Protein AF-A0A8T4YNY0-F1 (afdb_monomer_lite)

Radius of gyration: 25.88 Å; chains: 1; bounding box: 68×39×86 Å

Sequence (302 aa):
LILIIVFGLYFGTRALLGGVEYPLLAVSSESMFPTLNIGDLIIVQKIDPAQIYADPINGDILVYKREEDLIVHRAISATYKGSGVWQITTRGDRYPTGPGETWPSTQLVGKVIARIPAIGNIPLFLHSEKNVYILFIALIIIFIILMLPFSSKSEEKLSKKEEKTTNEQKHFSKISRKLIFYIILNVILVGLIIFSLWGSLPFWQPGAGTRKPPEGRLVTVYGMFPDVDFHENFQFVGEAYLSLGFLTYQINYEVSGGIRQGLPTFSWFQFFLIILIIYNLLKLYNFLKWKEKKRSGSEVNV

pLDDT: mean 86.88, std 15.1, range [40.66, 98.56]

Structure (mmCIF, N/CA/C/O backbone):
data_AF-A0A8T4YNY0-F1
#
_entry.id   AF-A0A8T4YNY0-F1
#
loop_
_atom_site.group_PDB
_atom_site.id
_atom_site.type_symbol
_atom_site.label_atom_id
_atom_site.label_alt_id
_atom_site.label_comp_id
_atom_site.label_asym_id
_atom_site.label_entity_id
_atom_site.label_seq_id
_atom_site.pdbx_PDB_ins_code
_atom_site.Cartn_x
_atom_site.Cartn_y
_atom_site.Cartn_z
_atom_site.occupancy
_atom_site.B_iso_or_equiv
_atom_site.auth_seq_id
_atom_site.auth_comp_id
_atom_site.auth_asym_id
_atom_site.auth_atom_id
_atom_site.pdbx_PDB_model_num
ATOM 1 N N . LEU A 1 1 ? -18.071 -20.547 8.623 1.00 82.19 1 LEU A N 1
ATOM 2 C CA . LEU A 1 1 ? -18.335 -19.125 8.294 1.00 82.19 1 LEU A CA 1
ATOM 3 C C . LEU A 1 1 ? -17.054 -18.357 7.966 1.00 82.19 1 LEU A C 1
ATOM 5 O O . LEU A 1 1 ? -16.942 -17.901 6.842 1.00 82.19 1 LEU A O 1
ATOM 9 N N . ILE A 1 2 ? -16.074 -18.270 8.876 1.00 76.88 2 ILE A N 1
ATOM 10 C CA . ILE A 1 2 ? -14.813 -17.529 8.643 1.00 76.88 2 ILE A CA 1
ATOM 11 C C . ILE A 1 2 ? -14.083 -18.009 7.382 1.00 76.88 2 ILE A C 1
ATOM 13 O O . ILE A 1 2 ? -13.772 -17.193 6.528 1.00 76.88 2 ILE A O 1
ATOM 17 N N . LEU A 1 3 ? -13.895 -19.323 7.209 1.00 79.88 3 LEU A N 1
ATOM 18 C CA . LEU A 1 3 ? -13.265 -19.873 6.000 1.00 79.88 3 LEU A CA 1
ATOM 19 C C . LEU A 1 3 ? -14.017 -19.480 4.720 1.00 79.88 3 LEU A C 1
ATOM 21 O O . LEU A 1 3 ? -13.390 -19.082 3.752 1.00 79.88 3 LEU A O 1
ATOM 25 N N . ILE A 1 4 ? -15.352 -19.517 4.733 1.00 88.62 4 ILE A N 1
ATOM 26 C CA . ILE A 1 4 ? -16.178 -19.117 3.581 1.00 88.62 4 ILE A CA 1
ATOM 27 C C . ILE A 1 4 ? -15.980 -17.631 3.266 1.00 88.62 4 ILE A C 1
ATOM 29 O O . ILE A 1 4 ? -15.862 -17.273 2.102 1.00 88.62 4 ILE A O 1
ATOM 33 N N . ILE A 1 5 ? -15.899 -16.773 4.287 1.00 87.31 5 ILE A N 1
ATOM 34 C CA . ILE A 1 5 ? -15.629 -15.341 4.110 1.00 87.31 5 ILE A CA 1
ATOM 35 C C . ILE A 1 5 ? -14.222 -15.131 3.546 1.00 87.31 5 ILE A C 1
ATOM 37 O O . ILE A 1 5 ? -14.064 -14.385 2.590 1.00 87.31 5 ILE A O 1
ATOM 41 N N . VAL A 1 6 ? -13.210 -15.809 4.092 1.00 81.12 6 VAL A N 1
ATOM 42 C CA . VAL A 1 6 ? -11.816 -15.692 3.637 1.00 81.12 6 VAL A CA 1
ATOM 43 C C . VAL A 1 6 ? -11.668 -16.170 2.193 1.00 81.12 6 VAL A C 1
ATOM 45 O O . VAL A 1 6 ? -11.156 -15.430 1.358 1.00 81.12 6 VAL A O 1
ATOM 48 N N . PHE A 1 7 ? -12.164 -17.367 1.870 1.00 86.00 7 PHE A N 1
ATOM 49 C CA . PHE A 1 7 ? -12.138 -17.887 0.503 1.00 86.00 7 PHE A CA 1
ATOM 50 C C . PHE A 1 7 ? -12.990 -17.035 -0.441 1.00 86.00 7 PHE A C 1
ATOM 52 O O . PHE A 1 7 ? -12.550 -16.737 -1.546 1.00 86.00 7 PHE A O 1
ATOM 59 N N . GLY A 1 8 ? -14.169 -16.590 -0.005 1.00 89.06 8 GLY A N 1
ATOM 60 C CA . GLY A 1 8 ? -15.040 -15.708 -0.779 1.00 89.06 8 GLY A CA 1
ATOM 61 C C . GLY A 1 8 ? -14.386 -14.366 -1.093 1.00 89.06 8 GLY A C 1
ATOM 62 O O . GLY A 1 8 ? -14.430 -13.923 -2.236 1.00 89.06 8 GLY A O 1
ATOM 63 N N . LEU A 1 9 ? -13.712 -13.750 -0.119 1.00 87.75 9 LEU A N 1
ATOM 64 C CA . LEU A 1 9 ? -12.929 -12.533 -0.328 1.00 87.75 9 LEU A CA 1
ATOM 65 C C . LEU A 1 9 ? -11.758 -12.793 -1.276 1.00 87.75 9 LEU A C 1
ATOM 67 O O . LEU A 1 9 ? -11.554 -12.022 -2.208 1.00 87.75 9 LEU A O 1
ATOM 71 N N . TYR A 1 10 ? -11.017 -13.887 -1.094 1.00 84.75 10 TYR A N 1
ATOM 72 C CA . TYR A 1 10 ? -9.874 -14.220 -1.946 1.00 84.75 10 TYR A CA 1
ATOM 73 C C . TYR A 1 10 ? -10.289 -14.459 -3.407 1.00 84.75 10 TYR A C 1
ATOM 75 O O . TYR A 1 10 ? -9.791 -13.797 -4.313 1.00 84.75 10 TYR A O 1
ATOM 83 N N . PHE A 1 11 ? -11.245 -15.352 -3.661 1.00 89.25 11 PHE A N 1
ATOM 84 C CA . PHE A 1 11 ? -11.717 -15.615 -5.022 1.00 89.25 11 PHE A CA 1
ATOM 85 C C . PHE A 1 11 ? -12.490 -14.432 -5.615 1.00 89.25 11 PHE A C 1
ATOM 87 O O . PHE A 1 11 ? -12.333 -14.136 -6.799 1.00 89.25 11 PHE A O 1
ATOM 94 N N . GLY A 1 12 ? -13.268 -13.717 -4.798 1.00 91.19 12 GLY A N 1
ATOM 95 C CA . GLY A 1 12 ? -13.988 -12.513 -5.207 1.00 91.19 12 GLY A CA 1
ATOM 96 C C . GLY A 1 12 ? -13.043 -11.400 -5.657 1.00 91.19 12 GLY A C 1
ATOM 97 O O . GLY A 1 12 ? -13.209 -10.859 -6.745 1.00 91.19 12 GLY A O 1
ATOM 98 N N . THR A 1 13 ? -12.004 -11.104 -4.870 1.00 90.44 13 THR A N 1
ATOM 99 C CA . THR A 1 13 ? -10.974 -10.113 -5.235 1.00 90.44 13 THR A CA 1
ATOM 100 C C . THR A 1 13 ? -10.221 -10.510 -6.498 1.00 90.44 13 THR A C 1
ATOM 102 O O . THR A 1 13 ? -10.051 -9.670 -7.377 1.00 90.44 13 THR A O 1
ATOM 105 N N . ARG A 1 14 ? -9.846 -11.788 -6.659 1.00 91.44 14 ARG A N 1
ATOM 106 C CA . ARG A 1 14 ? -9.241 -12.275 -7.911 1.00 91.44 14 ARG A CA 1
ATOM 107 C C . ARG A 1 14 ? -10.151 -12.055 -9.112 1.00 91.44 14 ARG A C 1
ATOM 109 O O . ARG A 1 14 ? -9.685 -11.535 -10.120 1.00 91.44 14 ARG A O 1
ATOM 116 N N . ALA A 1 15 ? -11.428 -12.420 -9.011 1.00 91.44 15 ALA A N 1
ATOM 117 C CA . ALA A 1 15 ? -12.389 -12.239 -10.096 1.00 91.44 15 ALA A CA 1
ATOM 118 C C . ALA A 1 15 ? -12.563 -10.754 -10.462 1.00 91.44 15 ALA A C 1
ATOM 120 O O . ALA A 1 15 ? -12.492 -10.403 -11.639 1.00 91.44 15 ALA A O 1
ATOM 121 N N . LEU A 1 16 ? -12.706 -9.879 -9.461 1.00 93.94 16 LEU A N 1
ATOM 122 C CA . LEU A 1 16 ? -12.837 -8.430 -9.654 1.00 93.94 16 LEU A CA 1
ATOM 123 C C . LEU A 1 16 ? -11.593 -7.798 -10.299 1.00 93.94 16 LEU A C 1
ATOM 125 O O . LEU A 1 16 ? -11.711 -6.840 -11.056 1.00 93.94 16 LEU A O 1
ATOM 129 N N . LEU A 1 17 ? -10.406 -8.345 -10.033 1.00 95.50 17 LEU A N 1
ATOM 130 C CA . LEU A 1 17 ? -9.121 -7.828 -10.516 1.00 95.50 17 LEU A CA 1
ATOM 131 C C . LEU A 1 17 ? -8.625 -8.546 -11.786 1.00 95.50 17 LEU A C 1
ATOM 133 O O . LEU A 1 17 ? -7.423 -8.602 -12.060 1.00 95.50 17 LEU A O 1
ATOM 137 N N . GLY A 1 18 ? -9.553 -9.095 -12.576 1.00 92.81 18 GLY A N 1
ATOM 138 C CA . GLY A 1 18 ? -9.274 -9.681 -13.890 1.00 92.81 18 GLY A CA 1
ATOM 139 C C . GLY A 1 18 ? -8.672 -11.089 -13.850 1.00 92.81 18 GLY A C 1
ATOM 140 O O . GLY A 1 18 ? -8.075 -11.536 -14.826 1.00 92.81 18 GLY A O 1
ATOM 141 N N . GLY A 1 19 ? -8.795 -11.799 -12.729 1.00 92.25 19 GLY A N 1
ATOM 142 C CA . GLY A 1 19 ? -8.275 -13.157 -12.558 1.00 92.25 19 GLY A CA 1
ATOM 143 C C . GLY A 1 19 ? -6.772 -13.226 -12.281 1.00 92.25 19 GLY A C 1
ATOM 144 O O . GLY A 1 19 ? -6.175 -14.288 -12.460 1.00 92.25 19 GLY A O 1
ATOM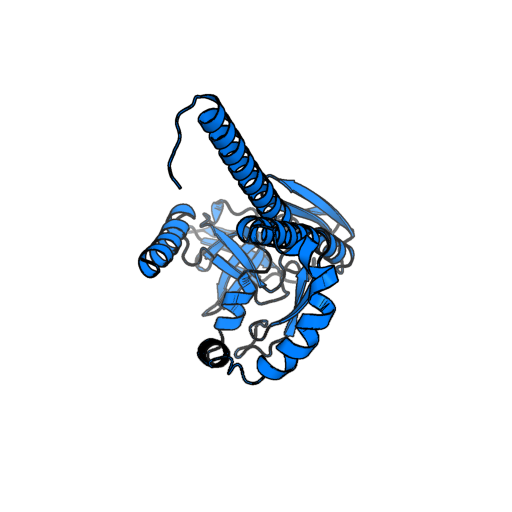 145 N N . VAL A 1 20 ? -6.157 -12.117 -11.856 1.00 94.50 20 VAL A N 1
ATOM 146 C CA . VAL A 1 20 ? -4.744 -12.063 -11.447 1.00 94.50 20 VAL A CA 1
ATOM 147 C C . VAL A 1 20 ? -4.425 -13.134 -10.396 1.00 94.50 20 VAL A C 1
ATOM 149 O O . VAL A 1 20 ? -5.266 -13.485 -9.564 1.00 94.50 20 VAL A O 1
ATOM 152 N N . GLU A 1 21 ? -3.218 -13.694 -10.449 1.00 90.81 21 GLU A N 1
ATOM 153 C CA . GLU A 1 21 ? -2.789 -14.765 -9.542 1.00 90.81 21 GLU A CA 1
ATOM 154 C C . GLU A 1 21 ? -2.621 -14.267 -8.101 1.00 90.81 21 GLU A C 1
ATOM 156 O O . GLU A 1 21 ? -3.150 -14.871 -7.164 1.00 90.81 21 GLU A O 1
ATOM 161 N N . TYR A 1 22 ? -1.969 -13.114 -7.950 1.00 92.12 22 TYR A N 1
ATOM 162 C CA . TYR A 1 22 ? -1.641 -12.505 -6.666 1.00 92.12 22 TYR A CA 1
ATOM 163 C C . TYR A 1 22 ? -2.278 -11.107 -6.551 1.00 92.12 22 TYR A C 1
ATOM 165 O O . TYR A 1 22 ? -1.608 -10.111 -6.809 1.00 92.12 22 TYR A O 1
ATOM 173 N N . PRO A 1 23 ? -3.574 -11.002 -6.196 1.00 94.62 23 PRO A N 1
ATOM 174 C CA . PRO A 1 23 ? -4.290 -9.720 -6.152 1.00 94.62 23 PRO A CA 1
ATOM 175 C C . PRO A 1 23 ? -3.840 -8.803 -5.011 1.00 94.62 23 PRO A C 1
ATOM 177 O O . PRO A 1 23 ? -4.049 -7.595 -5.078 1.00 94.62 23 PRO A O 1
ATOM 180 N N . LEU A 1 24 ? -3.264 -9.378 -3.952 1.00 94.88 24 LEU A N 1
ATOM 181 C CA . LEU A 1 24 ? -2.814 -8.684 -2.751 1.00 94.88 24 LEU A CA 1
ATOM 182 C C . LEU A 1 24 ? -1.399 -9.159 -2.424 1.00 94.88 24 LEU A C 1
ATOM 184 O O . LEU A 1 24 ? -1.188 -10.355 -2.218 1.00 94.88 24 LEU A O 1
ATOM 188 N N . LEU A 1 25 ? -0.443 -8.234 -2.373 1.00 95.06 25 LEU A N 1
ATOM 189 C CA . LEU A 1 25 ? 0.959 -8.529 -2.070 1.00 95.06 25 LEU A CA 1
ATOM 190 C C . LEU A 1 25 ? 1.493 -7.572 -1.012 1.00 95.06 25 LEU A C 1
ATOM 192 O O . LEU A 1 25 ? 1.086 -6.416 -0.946 1.00 95.06 25 LEU A O 1
ATOM 196 N N . ALA A 1 26 ? 2.410 -8.056 -0.180 1.00 95.31 26 ALA A N 1
ATOM 197 C CA . ALA A 1 26 ? 3.069 -7.244 0.831 1.00 95.31 26 ALA A CA 1
ATOM 198 C C . ALA A 1 26 ? 4.441 -6.788 0.329 1.00 95.31 26 ALA A C 1
ATOM 200 O O . ALA A 1 26 ? 5.240 -7.606 -0.125 1.00 95.31 26 ALA A O 1
ATOM 201 N N . VAL A 1 27 ? 4.727 -5.492 0.426 1.00 95.69 27 VAL A N 1
ATOM 202 C CA . VAL A 1 27 ? 6.012 -4.931 -0.001 1.00 95.69 27 VAL A CA 1
ATOM 203 C C . VAL A 1 27 ? 7.085 -5.265 1.033 1.00 95.69 27 VAL A C 1
ATOM 205 O O . VAL A 1 27 ? 7.015 -4.815 2.173 1.00 95.69 27 VAL A O 1
ATOM 208 N N . SER A 1 28 ? 8.092 -6.048 0.645 1.00 92.81 28 SER A N 1
ATOM 209 C CA . SER A 1 28 ? 9.138 -6.554 1.550 1.00 92.81 28 SER A CA 1
ATOM 210 C C . SER A 1 28 ? 10.478 -5.810 1.467 1.00 92.81 28 SER A C 1
ATOM 212 O O . SER A 1 28 ? 11.360 -6.057 2.292 1.00 92.81 28 SER A O 1
ATOM 214 N N . SER A 1 29 ? 10.658 -4.914 0.487 1.00 92.75 29 SER A N 1
ATOM 215 C CA . SER A 1 29 ? 11.939 -4.251 0.194 1.00 92.75 29 SER A CA 1
ATOM 216 C C . SER A 1 29 ? 11.801 -2.747 -0.051 1.00 92.75 29 SER A C 1
ATOM 218 O O . SER A 1 29 ? 10.711 -2.249 -0.309 1.00 92.75 29 SER A O 1
ATOM 220 N N . GLU A 1 30 ? 12.928 -2.033 -0.009 1.00 93.44 30 GLU A N 1
ATOM 221 C CA . GLU A 1 30 ? 13.007 -0.575 -0.207 1.00 93.44 30 GLU A CA 1
ATOM 222 C C . GLU A 1 30 ? 13.242 -0.163 -1.668 1.00 93.44 30 GLU A C 1
ATOM 224 O O . GLU A 1 30 ? 13.511 1.002 -1.945 1.00 93.44 30 GLU A O 1
ATOM 229 N N . SER A 1 31 ? 13.229 -1.108 -2.613 1.00 94.56 31 SER A N 1
ATOM 230 C CA . SER A 1 31 ? 13.523 -0.834 -4.033 1.00 94.56 31 SER A CA 1
ATOM 231 C C . SER A 1 31 ? 12.591 0.216 -4.641 1.00 94.56 31 SER A C 1
ATOM 233 O O . SER A 1 31 ? 12.985 0.930 -5.558 1.00 94.56 31 SER A O 1
ATOM 235 N N . MET A 1 32 ? 11.383 0.336 -4.093 1.00 96.69 32 MET A N 1
ATOM 236 C CA . MET A 1 32 ? 10.339 1.255 -4.533 1.00 96.69 32 MET A CA 1
ATOM 237 C C . MET A 1 32 ? 10.180 2.488 -3.634 1.00 96.69 32 MET A C 1
ATOM 239 O O . MET A 1 32 ? 9.197 3.210 -3.783 1.00 96.69 32 MET A O 1
ATOM 243 N N . PHE A 1 33 ? 11.118 2.755 -2.718 1.00 96.44 33 PHE A N 1
ATOM 244 C CA . PHE A 1 33 ? 11.096 4.004 -1.947 1.00 96.44 33 PHE A CA 1
ATOM 245 C C . PHE A 1 33 ? 11.235 5.216 -2.887 1.00 96.44 33 PHE A C 1
ATOM 247 O O . PHE A 1 33 ? 11.968 5.119 -3.865 1.00 96.44 33 PHE A O 1
ATOM 254 N N . PRO A 1 34 ? 10.568 6.350 -2.620 1.00 96.88 34 PRO A N 1
ATOM 255 C CA . PRO A 1 34 ? 9.591 6.567 -1.554 1.00 96.88 34 PRO A CA 1
ATOM 256 C C . PRO A 1 34 ? 8.155 6.137 -1.930 1.00 96.88 34 PRO A C 1
ATOM 258 O O . PRO A 1 34 ? 7.297 6.082 -1.060 1.00 96.88 34 PRO A O 1
ATOM 261 N N . THR A 1 35 ? 7.888 5.771 -3.193 1.00 97.31 35 THR A N 1
ATOM 262 C CA . THR A 1 35 ? 6.529 5.466 -3.695 1.00 97.31 35 THR A CA 1
ATOM 263 C C . THR A 1 35 ? 5.815 4.328 -2.946 1.00 97.31 35 THR A C 1
ATOM 265 O O . THR A 1 35 ? 4.600 4.387 -2.748 1.00 97.31 35 THR A O 1
ATOM 268 N N . LEU A 1 36 ? 6.535 3.273 -2.555 1.00 97.75 36 LEU A N 1
ATOM 269 C CA . LEU A 1 36 ? 6.009 2.161 -1.755 1.00 97.75 36 LEU A CA 1
ATOM 270 C C . LEU A 1 36 ? 6.890 1.925 -0.537 1.00 97.75 36 LEU A C 1
ATOM 272 O O . LEU A 1 36 ? 8.090 1.713 -0.684 1.00 97.75 36 LEU A O 1
ATOM 276 N N . ASN A 1 37 ? 6.280 1.854 0.641 1.00 96.50 37 ASN A N 1
ATOM 277 C CA . ASN A 1 37 ? 6.965 1.567 1.891 1.00 96.50 37 ASN A CA 1
ATOM 278 C C . ASN A 1 37 ? 6.953 0.064 2.199 1.00 96.50 37 ASN A C 1
ATOM 280 O O . ASN A 1 37 ? 6.050 -0.677 1.800 1.00 96.50 37 ASN A O 1
ATOM 284 N N . ILE A 1 38 ? 7.947 -0.401 2.961 1.00 95.56 38 ILE A N 1
ATOM 285 C CA . ILE A 1 38 ? 7.930 -1.774 3.475 1.00 95.56 38 ILE A CA 1
ATOM 286 C C . ILE A 1 38 ? 6.702 -1.944 4.370 1.00 95.56 38 ILE A C 1
ATOM 288 O O . ILE A 1 38 ? 6.447 -1.136 5.262 1.00 95.56 38 ILE A O 1
ATOM 292 N N . GLY A 1 39 ? 5.964 -3.029 4.149 1.00 95.31 39 GLY A N 1
ATOM 293 C CA . GLY A 1 39 ? 4.744 -3.321 4.888 1.00 95.31 39 GLY A CA 1
ATOM 294 C C . GLY A 1 39 ? 3.487 -2.666 4.322 1.00 95.31 39 GLY A C 1
ATOM 295 O O . GLY A 1 39 ? 2.415 -2.831 4.909 1.00 95.31 39 GLY A O 1
ATOM 296 N N . ASP A 1 40 ? 3.576 -1.997 3.173 1.00 97.81 40 ASP A N 1
ATOM 297 C CA . ASP A 1 40 ? 2.399 -1.672 2.375 1.00 97.81 40 ASP A CA 1
ATOM 298 C C . ASP A 1 40 ? 1.784 -2.951 1.798 1.00 97.81 40 ASP A C 1
ATOM 300 O O . ASP A 1 40 ? 2.488 -3.861 1.346 1.00 97.81 40 ASP A O 1
ATOM 304 N N . LEU A 1 41 ? 0.453 -3.022 1.809 1.00 97.81 41 LEU A N 1
ATOM 305 C CA . LEU A 1 41 ? -0.292 -4.016 1.047 1.00 97.81 41 LEU A CA 1
ATOM 306 C C . LEU A 1 41 ? -0.671 -3.403 -0.302 1.00 97.81 41 LEU A C 1
ATOM 308 O O . LEU A 1 41 ? -1.470 -2.470 -0.350 1.00 97.81 41 LEU A O 1
ATOM 312 N N . ILE A 1 42 ? -0.120 -3.916 -1.394 1.00 98.38 42 ILE A N 1
ATOM 313 C CA . ILE A 1 42 ? -0.427 -3.455 -2.749 1.00 98.38 42 ILE A CA 1
ATOM 314 C C . ILE A 1 42 ? -1.564 -4.270 -3.367 1.00 98.38 42 ILE A C 1
ATOM 316 O O . ILE A 1 42 ? -1.644 -5.487 -3.188 1.00 98.38 42 ILE A O 1
ATOM 320 N N . ILE A 1 43 ? -2.435 -3.582 -4.105 1.00 98.00 43 ILE A N 1
ATOM 321 C CA . ILE A 1 43 ? -3.523 -4.176 -4.882 1.00 98.00 43 ILE A CA 1
ATOM 322 C C . ILE A 1 43 ? -3.055 -4.292 -6.327 1.00 98.00 43 ILE A C 1
ATOM 324 O O . ILE A 1 43 ? -2.703 -3.290 -6.955 1.00 98.00 43 ILE A O 1
ATOM 328 N N . VAL A 1 44 ? -3.060 -5.516 -6.844 1.00 98.25 44 VAL A N 1
ATOM 329 C CA . VAL A 1 44 ? -2.574 -5.847 -8.183 1.00 98.25 44 VAL A CA 1
ATOM 330 C C . VAL A 1 44 ? -3.750 -6.242 -9.060 1.00 98.25 44 VAL A C 1
ATOM 332 O O . VAL A 1 44 ? -4.596 -7.032 -8.653 1.00 98.25 44 VAL A O 1
ATOM 335 N N . GLN A 1 45 ? -3.792 -5.716 -10.276 1.00 97.75 45 GLN A N 1
ATOM 336 C CA . GLN A 1 45 ? -4.787 -6.038 -11.285 1.00 97.75 45 GLN A CA 1
ATOM 337 C C . GLN A 1 45 ? -4.120 -6.674 -12.502 1.00 97.75 45 GLN A C 1
ATOM 339 O O . GLN A 1 45 ? -2.998 -6.320 -12.869 1.00 97.75 45 GLN A O 1
ATOM 344 N N . LYS A 1 46 ? -4.814 -7.609 -13.155 1.00 97.31 46 LYS A N 1
ATOM 345 C CA . LYS A 1 46 ? -4.362 -8.136 -14.443 1.00 97.31 46 LYS A CA 1
ATOM 346 C C . LYS A 1 46 ? -4.370 -7.021 -15.493 1.00 97.31 46 LYS A C 1
ATOM 348 O O . LYS A 1 46 ? -5.329 -6.260 -15.575 1.00 97.31 46 LYS A O 1
ATOM 353 N N . ILE A 1 47 ? -3.323 -6.958 -16.307 1.00 96.31 47 ILE A N 1
ATOM 354 C CA . ILE A 1 47 ? -3.189 -6.001 -17.407 1.00 96.31 47 ILE A CA 1
ATOM 355 C C . ILE A 1 47 ? -2.698 -6.726 -18.661 1.00 96.31 47 ILE A C 1
ATOM 357 O O . ILE A 1 47 ? -1.906 -7.666 -18.564 1.00 96.31 47 ILE A O 1
ATOM 361 N N . ASP A 1 48 ? -3.184 -6.309 -19.829 1.00 95.19 48 ASP A N 1
ATOM 362 C CA . ASP A 1 48 ? -2.621 -6.737 -21.109 1.00 95.19 48 ASP A CA 1
ATOM 363 C C . ASP A 1 48 ? -1.260 -6.044 -21.315 1.00 95.19 48 ASP A C 1
ATOM 365 O O . ASP A 1 48 ? -1.197 -4.817 -21.201 1.00 95.19 48 ASP A O 1
ATOM 369 N N . PRO A 1 49 ? -0.176 -6.773 -21.638 1.00 94.25 49 PRO A N 1
ATOM 370 C CA . PRO A 1 49 ? 1.119 -6.174 -21.949 1.00 94.25 49 PRO A CA 1
ATOM 371 C C . PRO A 1 49 ? 1.077 -5.017 -22.959 1.00 94.25 49 PRO A C 1
ATOM 373 O O . PRO A 1 49 ? 1.869 -4.087 -22.841 1.00 94.25 49 PRO A O 1
ATOM 376 N N . ALA A 1 50 ? 0.146 -5.038 -23.917 1.00 93.50 50 ALA A N 1
ATOM 377 C CA . ALA A 1 50 ? -0.024 -3.971 -24.903 1.00 93.50 50 ALA A CA 1
ATOM 378 C C . ALA A 1 50 ? -0.614 -2.667 -24.326 1.00 93.50 50 ALA A C 1
ATOM 380 O O . ALA A 1 50 ? -0.531 -1.624 -24.970 1.00 93.50 50 ALA A O 1
ATOM 381 N N . GLN A 1 51 ? -1.217 -2.712 -23.135 1.00 95.81 51 GLN A N 1
ATOM 382 C CA . GLN A 1 51 ? -1.810 -1.558 -22.446 1.00 95.81 51 GLN A CA 1
ATOM 383 C C . GLN A 1 51 ? -0.883 -0.943 -21.392 1.00 95.81 51 GLN A C 1
ATOM 385 O O . GLN A 1 51 ? -1.269 0.011 -20.717 1.00 95.81 51 GLN A O 1
ATOM 390 N N . ILE A 1 52 ? 0.320 -1.493 -21.220 1.00 96.94 52 ILE A N 1
ATOM 391 C CA . ILE A 1 52 ? 1.280 -0.998 -20.238 1.00 96.94 52 ILE A CA 1
ATOM 392 C C . ILE A 1 52 ? 1.777 0.372 -20.667 1.00 96.94 52 ILE A C 1
ATOM 394 O O . ILE A 1 52 ? 2.350 0.537 -21.745 1.00 96.94 52 ILE A O 1
ATOM 398 N N . TYR A 1 53 ? 1.617 1.342 -19.775 1.00 97.50 53 TYR A N 1
ATOM 399 C CA . TYR A 1 53 ? 2.257 2.632 -19.940 1.00 97.50 53 TYR A CA 1
ATOM 400 C C . TYR A 1 53 ? 3.695 2.546 -19.423 1.00 97.50 53 TYR A C 1
ATOM 402 O O . TYR A 1 53 ? 3.924 2.326 -18.235 1.00 97.50 53 TYR A O 1
ATOM 410 N N . ALA A 1 54 ? 4.673 2.673 -20.320 1.00 97.00 54 ALA A N 1
ATOM 411 C CA . ALA A 1 54 ? 6.089 2.649 -19.974 1.00 97.00 54 ALA A CA 1
ATOM 412 C C . ALA A 1 54 ? 6.692 4.043 -20.164 1.00 97.00 54 ALA A C 1
ATOM 414 O O . ALA A 1 54 ? 6.726 4.559 -21.280 1.00 97.00 54 ALA A O 1
ATOM 415 N N . ASP A 1 55 ? 7.165 4.629 -19.068 1.00 95.81 55 ASP A N 1
ATOM 416 C CA . ASP A 1 55 ? 7.776 5.954 -19.035 1.00 95.81 55 ASP A CA 1
ATOM 417 C C . ASP A 1 55 ? 8.761 6.035 -17.849 1.00 95.81 55 ASP A C 1
ATOM 419 O O . ASP A 1 55 ? 8.428 5.584 -16.747 1.00 95.81 55 ASP A O 1
ATOM 423 N N . PRO A 1 56 ? 9.973 6.600 -18.019 1.00 92.62 56 PRO A N 1
ATOM 424 C CA . PRO A 1 56 ? 10.974 6.668 -16.951 1.00 92.62 56 PRO A CA 1
ATOM 425 C C . PRO A 1 56 ? 10.521 7.384 -15.668 1.00 92.62 56 PRO A C 1
ATOM 427 O O . PRO A 1 56 ? 11.083 7.123 -14.594 1.00 92.62 56 PRO A O 1
ATOM 430 N N . ILE A 1 57 ? 9.540 8.286 -15.769 1.00 94.19 57 ILE A N 1
ATOM 431 C CA . ILE A 1 57 ? 8.999 9.065 -14.654 1.00 94.19 57 ILE A CA 1
ATOM 432 C C . ILE A 1 57 ? 7.663 8.476 -14.198 1.00 94.19 57 ILE A C 1
ATOM 434 O O . ILE A 1 57 ? 7.526 8.120 -13.032 1.00 94.19 57 ILE A O 1
ATOM 438 N N . ASN A 1 58 ? 6.704 8.333 -15.110 1.00 95.44 58 ASN A N 1
ATOM 439 C CA . ASN A 1 58 ? 5.296 8.059 -14.818 1.00 95.44 58 ASN A CA 1
ATOM 440 C C . ASN A 1 58 ? 4.799 6.693 -15.294 1.00 95.44 58 ASN A C 1
ATOM 442 O O . ASN A 1 58 ? 3.594 6.460 -15.321 1.00 95.44 58 ASN A O 1
ATOM 446 N N . GLY A 1 59 ? 5.702 5.782 -15.653 1.00 97.31 59 GLY A N 1
ATOM 447 C CA . GLY A 1 59 ? 5.321 4.444 -16.073 1.00 97.31 59 GLY A CA 1
ATOM 448 C C . GLY A 1 59 ? 4.553 3.669 -15.003 1.00 97.31 59 GLY A C 1
ATOM 449 O O . GLY A 1 59 ? 4.585 3.987 -13.809 1.00 97.31 59 GLY A O 1
ATOM 450 N N . ASP A 1 60 ? 3.883 2.615 -15.442 1.00 98.44 60 ASP A N 1
ATOM 451 C CA . ASP A 1 60 ? 3.117 1.727 -14.585 1.00 98.44 60 ASP A CA 1
ATOM 452 C C . ASP A 1 60 ? 4.022 0.958 -13.622 1.00 98.44 60 ASP A C 1
ATOM 454 O O . ASP A 1 60 ? 5.111 0.514 -13.982 1.00 98.44 60 ASP A O 1
ATOM 458 N N . ILE A 1 61 ? 3.553 0.746 -12.394 1.00 98.50 61 ILE A N 1
ATOM 459 C CA . ILE A 1 61 ? 4.221 -0.140 -11.438 1.00 98.50 61 ILE A CA 1
ATOM 460 C C . ILE A 1 61 ? 3.713 -1.553 -11.681 1.00 98.50 61 ILE A C 1
ATOM 462 O O . ILE A 1 61 ? 2.514 -1.821 -11.607 1.00 98.50 61 ILE A O 1
ATOM 466 N N . LEU A 1 62 ? 4.631 -2.460 -11.976 1.00 98.38 62 LEU A N 1
ATOM 467 C CA . LEU A 1 62 ? 4.332 -3.810 -12.417 1.00 98.38 62 LEU A CA 1
ATOM 468 C C . LEU A 1 62 ? 4.921 -4.830 -11.452 1.00 98.38 62 LEU A C 1
ATOM 470 O O . LEU A 1 62 ? 5.954 -4.592 -10.829 1.00 98.38 62 LEU A O 1
ATOM 474 N N . VAL A 1 63 ? 4.264 -5.981 -11.374 1.00 98.19 63 VAL A N 1
ATOM 475 C CA . VAL A 1 63 ? 4.724 -7.146 -10.624 1.00 98.19 63 VAL A CA 1
ATOM 476 C C . VAL A 1 63 ? 5.187 -8.210 -11.612 1.00 98.19 63 VAL A C 1
ATOM 478 O O . VAL A 1 63 ? 4.412 -8.628 -12.474 1.00 98.19 63 VAL A O 1
ATOM 481 N N . TYR A 1 64 ? 6.427 -8.667 -11.467 1.00 96.62 64 TYR A N 1
ATOM 482 C CA . TYR A 1 64 ? 7.027 -9.735 -12.264 1.00 96.62 64 TYR A CA 1
ATOM 483 C C . TYR A 1 64 ? 7.428 -10.917 -11.398 1.00 96.62 64 TYR A C 1
ATOM 485 O O . TYR A 1 64 ? 7.842 -10.744 -10.253 1.00 96.62 64 TYR A O 1
ATOM 493 N N . LYS A 1 65 ? 7.346 -12.120 -11.964 1.00 95.12 65 LYS A N 1
ATOM 494 C CA . LYS A 1 65 ? 7.811 -13.350 -11.324 1.00 95.12 65 LYS A CA 1
ATOM 495 C C . LYS A 1 65 ? 9.229 -13.692 -11.781 1.00 95.12 65 LYS A C 1
ATOM 497 O O . LYS A 1 65 ? 9.453 -13.972 -12.959 1.00 95.12 65 LYS A O 1
ATOM 502 N N . ARG A 1 66 ? 10.171 -13.710 -10.836 1.00 90.75 66 ARG A N 1
ATOM 503 C CA . ARG A 1 66 ? 11.541 -14.206 -11.008 1.00 90.75 66 ARG A CA 1
ATOM 504 C C . ARG A 1 66 ? 11.708 -15.454 -10.152 1.00 90.75 66 ARG A C 1
ATOM 506 O O . ARG A 1 66 ? 11.895 -15.343 -8.947 1.00 90.75 66 ARG A O 1
ATOM 513 N N . GLU A 1 67 ? 11.645 -16.625 -10.783 1.00 87.81 67 GLU A N 1
ATOM 514 C CA . GLU A 1 67 ? 11.657 -17.916 -10.079 1.00 87.81 67 GLU A CA 1
ATOM 515 C C . GLU A 1 67 ? 10.541 -17.964 -9.014 1.00 87.81 67 GLU A C 1
ATOM 517 O O . GLU A 1 67 ? 9.359 -17.915 -9.365 1.00 87.81 67 GLU A O 1
ATOM 522 N N . GLU A 1 68 ? 10.912 -18.003 -7.734 1.00 84.44 68 GLU A N 1
ATOM 523 C CA . GLU A 1 68 ? 10.004 -18.007 -6.581 1.00 84.44 68 GLU A CA 1
ATOM 524 C C . GLU A 1 68 ? 9.777 -16.612 -5.971 1.00 84.44 68 GLU A C 1
ATOM 526 O O . GLU A 1 68 ? 9.044 -16.474 -4.991 1.00 84.44 68 GLU A O 1
ATOM 531 N N . ASP A 1 69 ? 10.406 -15.571 -6.519 1.00 88.81 69 ASP A N 1
ATOM 532 C CA . ASP A 1 69 ? 10.312 -14.204 -6.018 1.00 88.81 69 ASP A CA 1
ATOM 533 C C . ASP A 1 69 ? 9.423 -13.328 -6.909 1.00 88.81 69 ASP A C 1
ATOM 535 O O . ASP A 1 69 ? 9.375 -13.461 -8.135 1.00 88.81 69 ASP A O 1
ATOM 539 N N . LEU A 1 70 ? 8.732 -12.381 -6.275 1.00 94.12 70 LEU A N 1
ATOM 540 C CA . LEU A 1 70 ? 7.935 -11.361 -6.948 1.00 94.12 70 LEU A CA 1
ATOM 541 C C . LEU A 1 70 ? 8.653 -10.015 -6.854 1.00 94.12 70 LEU A C 1
ATOM 543 O O . LEU A 1 70 ? 8.942 -9.529 -5.761 1.00 94.12 70 LEU A O 1
ATOM 547 N N . ILE A 1 71 ? 8.933 -9.416 -8.008 1.00 95.81 71 ILE A N 1
ATOM 548 C CA . ILE A 1 71 ? 9.635 -8.140 -8.139 1.00 95.81 71 ILE A CA 1
ATOM 549 C C . ILE A 1 71 ? 8.632 -7.068 -8.537 1.00 95.81 71 ILE A C 1
ATOM 551 O O . ILE A 1 71 ? 7.888 -7.239 -9.500 1.00 95.81 71 ILE A O 1
ATOM 555 N N . VAL A 1 72 ? 8.613 -5.965 -7.791 1.00 97.56 72 VAL A N 1
ATOM 556 C CA . VAL A 1 72 ? 7.704 -4.838 -8.021 1.00 97.56 72 VAL A CA 1
ATOM 557 C C . VAL A 1 72 ? 8.531 -3.638 -8.441 1.00 97.56 72 VAL A C 1
ATOM 559 O O . VAL A 1 72 ? 9.243 -3.100 -7.605 1.00 97.56 72 VAL A O 1
ATOM 562 N N . HIS A 1 73 ? 8.444 -3.227 -9.704 1.00 97.75 73 HIS A N 1
ATOM 563 C CA . HIS A 1 73 ? 9.218 -2.113 -10.260 1.00 97.75 73 HIS A CA 1
ATOM 564 C C . HIS A 1 73 ? 8.388 -1.301 -11.260 1.00 97.75 73 HIS A C 1
ATOM 566 O O . HIS A 1 73 ? 7.406 -1.791 -11.822 1.00 97.75 73 HIS A O 1
ATOM 572 N N . ARG A 1 74 ? 8.802 -0.059 -11.519 1.00 97.81 74 ARG A N 1
ATOM 573 C CA . ARG A 1 74 ? 8.166 0.817 -12.503 1.00 97.81 74 ARG A CA 1
ATOM 574 C C . ARG A 1 74 ? 8.649 0.526 -13.919 1.00 97.81 74 ARG A C 1
ATOM 576 O O . ARG A 1 74 ? 9.851 0.404 -14.136 1.00 97.81 74 ARG A O 1
ATOM 583 N N . ALA A 1 75 ? 7.738 0.443 -14.882 1.00 97.81 75 ALA A N 1
ATOM 584 C CA . ALA A 1 75 ? 8.035 0.268 -16.299 1.00 97.81 75 ALA A CA 1
ATOM 585 C C . ALA A 1 75 ? 8.651 1.539 -16.894 1.00 97.81 75 ALA A C 1
ATOM 587 O O . ALA A 1 75 ? 7.990 2.566 -16.981 1.00 97.81 75 ALA A O 1
ATOM 588 N N . ILE A 1 76 ? 9.903 1.464 -17.339 1.00 97.06 76 ILE A N 1
ATOM 589 C CA . ILE A 1 76 ? 10.624 2.606 -17.921 1.00 97.06 76 ILE A CA 1
ATOM 590 C C . ILE A 1 76 ? 10.684 2.556 -19.450 1.00 97.06 76 ILE A C 1
ATOM 592 O O . ILE A 1 76 ? 10.837 3.592 -20.089 1.00 97.06 76 ILE A O 1
ATOM 596 N N . SER A 1 77 ? 10.575 1.365 -20.045 1.00 96.69 77 SER A N 1
ATOM 597 C CA . SER A 1 77 ? 10.442 1.192 -21.492 1.00 96.69 77 SER A CA 1
ATOM 598 C C . SER A 1 77 ? 9.769 -0.138 -21.827 1.00 96.69 77 SER A C 1
ATOM 600 O O . SER A 1 77 ? 9.826 -1.097 -21.055 1.00 96.69 77 SER A O 1
ATOM 602 N N . ALA A 1 78 ? 9.126 -0.200 -22.990 1.00 95.88 78 ALA A N 1
ATOM 603 C CA . ALA A 1 78 ? 8.514 -1.412 -23.518 1.00 95.88 78 ALA A CA 1
ATOM 604 C C . ALA A 1 78 ? 8.832 -1.538 -25.011 1.00 95.88 78 ALA A C 1
ATOM 606 O O . ALA A 1 78 ? 8.761 -0.566 -25.758 1.00 95.88 78 ALA A O 1
ATOM 607 N N . THR A 1 79 ? 9.219 -2.732 -25.451 1.00 95.19 79 THR A N 1
ATOM 608 C CA . THR A 1 79 ? 9.545 -3.039 -26.848 1.00 95.19 79 THR A CA 1
ATOM 609 C C . THR A 1 79 ? 8.810 -4.297 -27.279 1.00 95.19 79 THR A C 1
ATOM 611 O O . THR A 1 79 ? 8.956 -5.354 -26.664 1.00 95.19 79 THR A O 1
ATOM 614 N N . TYR A 1 80 ? 8.051 -4.211 -28.368 1.00 93.69 80 TYR A N 1
ATOM 615 C CA . TYR A 1 80 ? 7.398 -5.375 -28.954 1.00 93.69 80 TYR A CA 1
ATOM 616 C C . TYR A 1 80 ? 8.418 -6.237 -29.713 1.00 93.69 80 TYR A C 1
ATOM 618 O O . TYR A 1 80 ? 9.138 -5.736 -30.576 1.00 93.69 80 TYR A O 1
ATOM 626 N N . LYS A 1 81 ? 8.497 -7.535 -29.391 1.00 91.12 81 LYS A N 1
ATOM 627 C CA . LYS A 1 81 ? 9.437 -8.484 -30.020 1.00 91.12 81 LYS A CA 1
ATOM 628 C C . LYS A 1 81 ? 8.794 -9.393 -31.072 1.00 91.12 81 LYS A C 1
ATOM 630 O O . LYS A 1 81 ? 9.500 -10.198 -31.672 1.00 91.12 81 LYS A O 1
ATOM 635 N N . GLY A 1 82 ? 7.494 -9.248 -31.331 1.00 85.31 82 GLY A N 1
ATOM 636 C CA . GLY A 1 82 ? 6.742 -10.148 -32.209 1.00 85.31 82 GLY A CA 1
ATOM 637 C C . GLY A 1 82 ? 6.096 -11.311 -31.450 1.00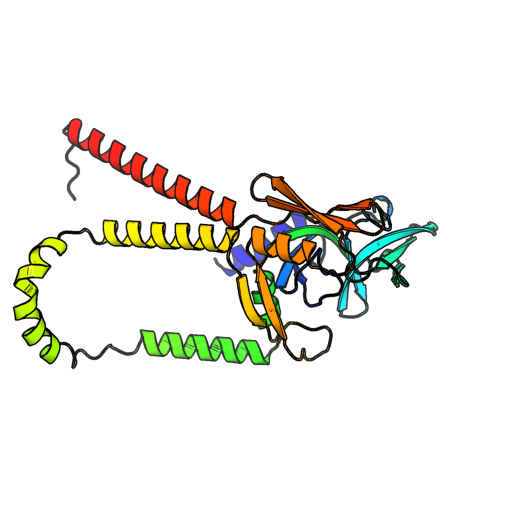 85.31 82 GLY A C 1
ATOM 638 O O . GLY A 1 82 ? 6.355 -11.524 -30.266 1.00 85.31 82 GLY A O 1
ATOM 639 N N . SER A 1 83 ? 5.212 -12.046 -32.130 1.00 83.25 83 SER A N 1
ATOM 640 C CA . SER A 1 83 ? 4.508 -13.222 -31.584 1.00 83.25 83 SER A CA 1
ATOM 641 C C . SER A 1 83 ? 3.759 -12.974 -30.263 1.00 83.25 83 SER A C 1
ATOM 643 O O . SER A 1 83 ? 3.649 -13.873 -29.434 1.00 83.25 83 SER A O 1
ATOM 645 N N . GLY A 1 84 ? 3.264 -11.750 -30.039 1.00 80.88 84 GLY A N 1
ATOM 646 C CA . GLY A 1 84 ? 2.547 -11.380 -28.812 1.00 80.88 84 GLY A CA 1
ATOM 647 C C . GLY A 1 84 ? 3.436 -11.158 -27.581 1.00 80.88 84 GLY A C 1
ATOM 648 O O . GLY A 1 84 ? 2.912 -10.933 -26.492 1.00 80.88 84 GLY A O 1
ATOM 649 N N . VAL A 1 85 ? 4.765 -11.193 -27.726 1.00 89.06 85 VAL A N 1
ATOM 650 C CA . VAL A 1 85 ? 5.705 -11.019 -26.611 1.00 89.06 85 VAL A CA 1
ATOM 651 C C . VAL A 1 85 ? 6.228 -9.586 -26.567 1.00 89.06 85 VAL A C 1
ATOM 653 O O . VAL A 1 85 ? 6.774 -9.062 -27.543 1.00 89.06 85 VAL A O 1
ATOM 656 N N . TRP A 1 86 ? 6.105 -8.968 -25.396 1.00 94.94 86 TRP A N 1
ATOM 657 C CA . TRP A 1 86 ? 6.713 -7.680 -25.084 1.00 94.94 86 TRP A CA 1
ATOM 658 C C . TRP A 1 86 ? 7.939 -7.887 -24.201 1.00 94.94 86 TRP A C 1
ATOM 660 O O . TRP A 1 86 ? 7.944 -8.747 -23.322 1.00 94.94 86 TRP A O 1
ATOM 670 N N . GLN A 1 87 ? 8.981 -7.095 -24.428 1.00 96.31 87 GLN A N 1
ATOM 671 C CA . GLN A 1 87 ? 10.082 -6.925 -23.486 1.00 96.31 87 GLN A CA 1
ATOM 672 C C . GLN A 1 87 ? 9.901 -5.602 -22.767 1.00 96.31 87 GLN A C 1
ATOM 674 O O . GLN A 1 87 ? 9.831 -4.555 -23.408 1.00 96.31 87 GLN A O 1
ATOM 679 N N . ILE A 1 88 ? 9.806 -5.662 -21.447 1.00 97.31 88 ILE A N 1
ATOM 680 C CA . ILE A 1 88 ? 9.514 -4.506 -20.612 1.00 97.31 88 ILE A CA 1
ATOM 681 C C . ILE A 1 88 ? 10.684 -4.316 -19.666 1.00 97.31 88 ILE A C 1
ATOM 683 O O . ILE A 1 88 ? 11.011 -5.197 -18.870 1.00 97.31 88 ILE A O 1
ATOM 687 N N . THR A 1 89 ? 11.322 -3.159 -19.763 1.00 97.50 89 THR A N 1
ATOM 688 C CA . THR A 1 89 ? 12.382 -2.767 -18.847 1.00 97.50 89 THR A CA 1
ATOM 689 C C . THR A 1 89 ? 11.758 -2.033 -17.680 1.00 97.50 89 THR A C 1
ATOM 691 O O . THR A 1 89 ? 10.971 -1.103 -17.857 1.00 97.50 89 THR A O 1
ATOM 694 N N . THR A 1 90 ? 12.118 -2.445 -16.473 1.00 97.19 90 THR A N 1
ATOM 695 C CA . THR A 1 90 ? 11.600 -1.881 -15.231 1.00 97.19 90 THR A CA 1
ATOM 696 C C . THR A 1 90 ? 12.725 -1.442 -14.312 1.00 97.19 90 THR A C 1
ATOM 698 O O . THR A 1 90 ? 13.842 -1.949 -14.400 1.00 97.19 90 THR A O 1
ATOM 701 N N . ARG A 1 91 ? 12.440 -0.509 -13.409 1.00 96.62 91 ARG A N 1
ATOM 702 C CA . ARG A 1 91 ? 13.387 -0.055 -12.392 1.00 96.62 91 ARG A CA 1
ATOM 703 C C . ARG A 1 91 ? 12.655 0.302 -11.103 1.00 96.62 91 ARG A C 1
ATOM 705 O O . ARG A 1 91 ? 11.523 0.780 -11.146 1.00 96.62 91 ARG A O 1
ATOM 712 N N . GLY A 1 92 ? 13.300 0.053 -9.969 1.00 96.38 92 GLY A N 1
ATOM 713 C CA . GLY A 1 92 ? 12.814 0.513 -8.673 1.00 96.38 92 GLY A CA 1
ATOM 714 C C . GLY A 1 92 ? 12.870 2.037 -8.553 1.00 96.38 92 GLY A C 1
ATOM 715 O O . GLY A 1 92 ? 13.770 2.674 -9.099 1.00 96.38 92 GLY A O 1
ATOM 716 N N . ASP A 1 93 ? 11.924 2.619 -7.824 1.00 96.56 93 ASP A N 1
ATOM 717 C CA . ASP A 1 93 ? 11.838 4.072 -7.638 1.00 96.56 93 ASP A CA 1
ATOM 718 C C . ASP A 1 93 ? 12.928 4.639 -6.703 1.00 96.56 93 ASP A C 1
ATOM 720 O O . ASP A 1 93 ? 13.159 5.848 -6.720 1.00 96.56 93 ASP A O 1
ATOM 724 N N . ARG A 1 94 ? 13.658 3.782 -5.962 1.00 95.25 94 ARG A N 1
ATOM 725 C CA . ARG A 1 94 ? 14.713 4.189 -5.007 1.00 95.25 94 ARG A CA 1
ATOM 726 C C . ARG A 1 94 ? 15.806 5.038 -5.641 1.00 95.25 94 ARG A C 1
ATOM 728 O O . ARG A 1 94 ? 16.350 5.926 -4.988 1.00 95.25 94 ARG A O 1
ATOM 735 N N . TYR A 1 95 ? 16.156 4.727 -6.886 1.00 92.69 95 TYR A N 1
ATOM 736 C CA . TYR A 1 95 ? 17.158 5.462 -7.642 1.00 92.69 95 TYR A CA 1
ATOM 737 C C . TYR A 1 95 ? 16.551 5.906 -8.976 1.00 92.69 95 TYR A C 1
ATOM 739 O O . TYR A 1 95 ? 16.146 5.061 -9.781 1.00 92.69 95 TYR A O 1
ATOM 747 N N . PRO A 1 96 ? 16.499 7.219 -9.256 1.00 86.00 96 PRO A N 1
ATOM 748 C CA . PRO A 1 96 ? 15.853 7.724 -10.465 1.00 86.00 96 PRO A CA 1
ATOM 749 C C . PRO A 1 96 ? 16.671 7.482 -11.739 1.00 86.00 96 PRO A C 1
ATOM 751 O O . PRO A 1 96 ? 16.165 7.627 -12.852 1.00 86.00 96 PRO A O 1
ATOM 754 N N . THR A 1 97 ? 17.938 7.101 -11.597 1.00 86.25 97 THR A N 1
ATOM 755 C CA . THR A 1 97 ? 18.852 6.757 -12.686 1.00 86.25 97 THR A CA 1
ATOM 756 C C . THR A 1 97 ? 19.514 5.410 -12.403 1.00 86.25 97 THR A C 1
ATOM 758 O O . THR A 1 97 ? 19.438 4.879 -11.297 1.00 86.25 97 THR A O 1
ATOM 761 N N . GLY A 1 98 ? 20.142 4.827 -13.423 1.00 86.31 98 GLY A N 1
ATOM 762 C CA . GLY A 1 98 ? 20.770 3.508 -13.340 1.00 86.31 98 GLY A CA 1
ATOM 763 C C . GLY A 1 98 ? 20.095 2.465 -14.235 1.00 86.31 98 GLY A C 1
ATOM 764 O O . GLY A 1 98 ? 19.064 2.759 -14.858 1.00 86.31 98 GLY A O 1
ATOM 765 N N . PRO A 1 99 ? 20.696 1.267 -14.339 1.00 89.94 99 PRO A N 1
ATOM 766 C CA . PRO A 1 99 ? 20.207 0.219 -15.222 1.00 89.94 99 PRO A CA 1
ATOM 767 C C . PRO A 1 99 ? 18.836 -0.283 -14.761 1.00 89.94 99 PRO A C 1
ATOM 769 O O . PRO A 1 99 ? 18.579 -0.419 -13.566 1.00 89.94 99 PRO A O 1
ATOM 772 N N . GLY A 1 100 ? 17.954 -0.544 -15.723 1.00 91.94 100 GLY A N 1
ATOM 773 C CA . GLY A 1 100 ? 16.713 -1.274 -15.482 1.00 91.94 100 GLY A CA 1
ATOM 774 C C . GLY A 1 100 ? 16.883 -2.771 -15.743 1.00 91.94 100 GLY A C 1
ATOM 775 O O . GLY A 1 100 ? 17.783 -3.189 -16.472 1.00 91.94 100 GLY A O 1
ATOM 776 N N . GLU A 1 101 ? 15.988 -3.573 -15.182 1.00 95.00 101 GLU A N 1
ATOM 777 C CA . GLU A 1 101 ? 15.880 -5.010 -15.435 1.00 95.00 101 GLU A CA 1
ATOM 778 C C . GLU A 1 101 ? 14.846 -5.254 -16.540 1.00 95.00 101 GLU A C 1
ATOM 780 O O . GLU A 1 101 ? 13.738 -4.716 -16.482 1.00 95.00 101 GLU A O 1
ATOM 785 N N . THR A 1 102 ? 15.211 -6.032 -17.563 1.00 96.19 102 THR A N 1
ATOM 786 C CA . THR A 1 102 ? 14.326 -6.349 -18.697 1.00 96.19 102 THR A CA 1
ATOM 787 C C . THR A 1 102 ? 13.654 -7.693 -18.489 1.00 96.19 102 THR A C 1
ATOM 789 O O . THR A 1 102 ? 14.329 -8.700 -18.286 1.00 96.19 102 THR A O 1
ATOM 792 N N . TRP A 1 103 ? 12.332 -7.711 -18.622 1.00 94.94 103 TRP A N 1
ATOM 793 C CA . TRP A 1 103 ? 11.500 -8.887 -18.407 1.00 94.94 103 TRP A CA 1
ATOM 794 C C . TRP A 1 103 ? 10.669 -9.189 -19.656 1.00 94.94 103 TRP A C 1
ATOM 796 O O . TRP A 1 103 ? 10.129 -8.264 -20.274 1.00 94.94 103 TRP A O 1
ATOM 806 N N . PRO A 1 104 ? 10.525 -10.461 -20.057 1.00 95.69 104 PRO A N 1
ATOM 807 C CA . PRO A 1 104 ? 9.497 -10.849 -21.008 1.00 95.69 104 PRO A CA 1
ATOM 808 C C . PRO A 1 104 ? 8.106 -10.716 -20.371 1.00 95.69 104 PRO A C 1
ATOM 810 O O . PRO A 1 104 ? 7.906 -11.019 -19.195 1.00 95.69 104 PRO A O 1
ATOM 813 N N . SER A 1 105 ? 7.107 -10.347 -21.170 1.00 94.69 105 SER A N 1
ATOM 814 C CA . SER A 1 105 ? 5.712 -10.235 -20.725 1.00 94.69 105 SER A CA 1
ATOM 815 C C . SER A 1 105 ? 5.114 -11.547 -20.212 1.00 94.69 105 SER A C 1
ATOM 817 O O . SER A 1 105 ? 4.102 -11.524 -19.523 1.00 94.69 105 SER A O 1
ATOM 819 N N . THR A 1 106 ? 5.738 -12.692 -20.496 1.00 94.19 106 THR A N 1
ATOM 820 C CA . THR A 1 106 ? 5.358 -13.999 -19.938 1.00 94.19 106 THR A CA 1
ATOM 821 C C . THR A 1 106 ? 5.601 -14.110 -18.432 1.00 94.19 106 THR A C 1
ATOM 823 O O . THR A 1 106 ? 4.996 -14.960 -17.787 1.00 94.19 106 THR A O 1
ATOM 826 N N . GLN A 1 107 ? 6.464 -13.262 -17.866 1.00 95.88 107 GLN A N 1
ATOM 827 C CA . GLN A 1 107 ? 6.721 -13.181 -16.425 1.00 95.88 107 GLN A CA 1
ATOM 828 C C . GLN A 1 107 ? 5.873 -12.109 -15.728 1.00 95.88 107 GLN A C 1
ATOM 830 O O . GLN A 1 107 ? 5.977 -11.949 -14.511 1.00 95.88 107 GLN A O 1
ATOM 835 N N . LEU A 1 108 ? 5.050 -11.366 -16.474 1.00 96.81 108 LEU A N 1
ATOM 836 C CA . LEU A 1 108 ? 4.177 -10.341 -15.918 1.00 96.81 108 LEU A CA 1
ATOM 837 C C . LEU A 1 108 ? 3.046 -10.986 -15.114 1.00 96.81 108 LEU A C 1
ATOM 839 O O . LEU A 1 108 ? 2.253 -11.765 -15.639 1.00 96.81 108 LEU A O 1
ATOM 843 N N . VAL A 1 109 ? 2.933 -10.593 -13.850 1.00 97.25 109 VAL A N 1
ATOM 844 C CA . VAL A 1 109 ? 1.819 -10.970 -12.976 1.00 97.25 109 VAL A CA 1
ATOM 845 C C . VAL A 1 109 ? 0.677 -9.965 -13.112 1.00 97.25 109 VAL A C 1
ATOM 847 O O . VAL A 1 109 ? -0.478 -10.356 -13.276 1.00 97.25 109 VAL A O 1
ATOM 850 N N . GLY A 1 110 ? 0.984 -8.667 -13.054 1.00 97.75 110 GLY A N 1
ATOM 851 C CA . GLY A 1 110 ? -0.021 -7.612 -13.152 1.00 97.75 110 GLY A CA 1
ATOM 852 C C . GLY A 1 110 ? 0.516 -6.216 -12.849 1.00 97.75 110 GLY A C 1
ATOM 853 O O . GLY A 1 110 ? 1.713 -6.025 -12.641 1.00 97.75 110 GLY A O 1
ATOM 854 N N . LYS A 1 111 ? -0.394 -5.244 -12.818 1.00 98.31 111 LYS A N 1
ATOM 855 C CA . LYS A 1 111 ? -0.146 -3.832 -12.515 1.00 98.31 111 LYS A CA 1
ATOM 856 C C . LYS A 1 111 ? -0.625 -3.495 -11.111 1.00 98.31 111 LYS A C 1
ATOM 858 O O . LYS A 1 111 ? -1.726 -3.875 -10.724 1.00 98.31 111 LYS A O 1
ATOM 863 N N . VAL A 1 112 ? 0.175 -2.747 -10.366 1.00 98.56 112 VAL A N 1
ATOM 864 C CA . VAL A 1 112 ? -0.219 -2.193 -9.071 1.00 98.56 112 VAL A CA 1
ATOM 865 C C . VAL A 1 112 ? -1.117 -0.982 -9.297 1.00 98.56 112 VAL A C 1
ATOM 867 O O . VAL A 1 112 ? -0.742 -0.058 -10.015 1.00 98.56 112 VAL A O 1
ATOM 870 N N . ILE A 1 113 ? -2.301 -0.985 -8.684 1.00 98.06 113 ILE A N 1
ATOM 871 C CA . ILE A 1 113 ? -3.311 0.071 -8.872 1.00 98.06 113 ILE A CA 1
ATOM 872 C C . ILE A 1 113 ? -3.566 0.906 -7.614 1.00 98.06 113 ILE A C 1
ATOM 874 O O . ILE A 1 113 ? -4.067 2.022 -7.714 1.00 98.06 113 ILE A O 1
ATOM 878 N N . ALA A 1 114 ? -3.235 0.381 -6.435 1.00 98.12 114 ALA A N 1
ATOM 879 C CA . ALA A 1 114 ? -3.406 1.067 -5.159 1.00 98.12 114 ALA A CA 1
ATOM 880 C C . ALA A 1 114 ? -2.551 0.412 -4.067 1.00 98.12 114 ALA A C 1
ATOM 882 O O . ALA A 1 114 ? -2.105 -0.730 -4.217 1.00 98.12 114 ALA A O 1
ATOM 883 N N . ARG A 1 115 ? -2.371 1.113 -2.945 1.00 98.12 115 ARG A N 1
ATOM 884 C CA . ARG A 1 115 ? -1.723 0.579 -1.739 1.00 98.12 115 ARG A CA 1
ATOM 885 C C . ARG A 1 115 ? -2.536 0.860 -0.474 1.00 98.12 115 ARG A C 1
ATOM 887 O O . ARG A 1 115 ? -3.227 1.873 -0.373 1.00 98.12 115 ARG A O 1
ATOM 894 N N . ILE A 1 116 ? -2.423 -0.023 0.510 1.00 98.31 116 ILE A N 1
ATOM 895 C CA . ILE A 1 116 ? -2.981 0.128 1.854 1.00 98.31 116 ILE A CA 1
ATOM 896 C C . ILE A 1 116 ? -1.808 0.136 2.841 1.00 98.31 116 ILE A C 1
ATOM 898 O O . ILE A 1 116 ? -1.178 -0.912 3.033 1.00 98.31 116 ILE A O 1
ATOM 902 N N . PRO A 1 117 ? -1.510 1.284 3.473 1.00 97.12 117 PRO A N 1
ATOM 903 C CA . PRO A 1 117 ? -0.411 1.384 4.423 1.00 97.12 117 PRO A CA 1
ATOM 904 C C . PRO A 1 117 ? -0.604 0.463 5.626 1.00 97.12 117 PRO A C 1
ATOM 906 O O . PRO A 1 117 ? -1.738 0.178 6.027 1.00 97.12 117 PRO A O 1
ATOM 909 N N . ALA A 1 118 ? 0.509 0.046 6.228 1.00 94.62 118 ALA A N 1
ATOM 910 C CA . ALA A 1 118 ? 0.611 -0.765 7.447 1.00 94.62 118 ALA A CA 1
ATOM 911 C C . ALA A 1 118 ? 0.161 -2.234 7.350 1.00 94.62 118 ALA A C 1
ATOM 913 O O . ALA A 1 118 ? 0.756 -3.081 8.015 1.00 94.62 118 ALA A O 1
ATOM 914 N N . ILE A 1 119 ? -0.860 -2.567 6.557 1.00 95.62 119 ILE A N 1
ATOM 915 C CA . ILE A 1 119 ? -1.496 -3.898 6.583 1.00 95.62 119 ILE A CA 1
ATOM 916 C C . ILE A 1 119 ? -0.578 -5.015 6.083 1.00 95.62 119 ILE A C 1
ATOM 918 O O . ILE A 1 119 ? -0.636 -6.127 6.609 1.00 95.62 119 ILE A O 1
ATOM 922 N N . GLY A 1 120 ? 0.302 -4.730 5.121 1.00 94.81 120 GLY A N 1
ATOM 923 C CA . GLY A 1 120 ? 1.272 -5.693 4.594 1.00 94.81 120 GLY A CA 1
ATOM 924 C C . GLY A 1 120 ? 2.250 -6.209 5.656 1.00 94.81 120 GLY A C 1
ATOM 925 O O . GLY A 1 120 ? 2.802 -7.294 5.508 1.00 94.81 120 GLY A O 1
ATOM 926 N N . ASN A 1 121 ? 2.402 -5.515 6.786 1.00 92.56 121 ASN A N 1
ATOM 927 C CA . ASN A 1 121 ? 3.227 -5.988 7.896 1.00 92.56 121 ASN A CA 1
ATOM 928 C C . ASN A 1 121 ? 2.725 -7.281 8.546 1.00 92.56 121 ASN A C 1
ATOM 930 O O . ASN A 1 121 ? 3.536 -8.026 9.093 1.00 92.56 121 ASN A O 1
ATOM 934 N N . ILE A 1 122 ? 1.420 -7.561 8.477 1.00 90.56 122 ILE A N 1
ATOM 935 C CA . ILE A 1 122 ? 0.829 -8.787 9.024 1.00 90.56 122 ILE A CA 1
ATOM 936 C C . ILE A 1 122 ? 1.315 -10.017 8.238 1.00 90.56 122 ILE A C 1
ATOM 938 O O . ILE A 1 122 ? 1.941 -10.887 8.846 1.00 90.56 122 ILE A O 1
ATOM 942 N N . PRO A 1 123 ? 1.095 -10.121 6.908 1.00 88.44 123 PRO A N 1
ATOM 943 C CA . PRO A 1 123 ? 1.605 -11.252 6.141 1.00 88.44 123 PRO A CA 1
ATOM 944 C C . PRO A 1 123 ? 3.137 -11.313 6.124 1.00 88.44 123 PRO A C 1
ATOM 946 O O . PRO A 1 123 ? 3.669 -12.416 6.174 1.00 88.44 123 PRO A O 1
ATOM 949 N N . LEU A 1 124 ? 3.857 -10.180 6.137 1.00 88.56 124 LEU A N 1
ATOM 950 C CA . LEU A 1 124 ? 5.324 -10.198 6.267 1.00 88.56 124 LEU A CA 1
ATOM 951 C C . LEU A 1 124 ? 5.770 -10.860 7.572 1.00 88.56 124 LEU A C 1
ATOM 953 O O . LEU A 1 124 ? 6.654 -11.714 7.558 1.00 88.56 124 LEU A O 1
ATOM 957 N N . PHE A 1 125 ? 5.130 -10.516 8.691 1.00 85.81 125 PHE A N 1
ATOM 958 C CA . PHE A 1 125 ? 5.437 -11.130 9.977 1.00 85.81 125 PHE A CA 1
ATOM 959 C C . PHE A 1 125 ? 5.168 -12.641 9.946 1.00 85.81 125 PHE A C 1
ATOM 961 O O . PHE A 1 125 ? 6.000 -13.417 10.410 1.00 85.81 125 PHE A O 1
ATOM 968 N N . LEU A 1 126 ? 4.044 -13.059 9.359 1.00 83.19 126 LEU A N 1
ATOM 969 C CA . LEU A 1 126 ? 3.615 -14.461 9.294 1.00 83.19 126 LEU A CA 1
ATOM 970 C C . LEU A 1 126 ? 4.392 -15.323 8.289 1.00 83.19 126 LEU A C 1
ATOM 972 O O . LEU A 1 126 ? 4.367 -16.543 8.410 1.00 83.19 126 LEU A O 1
ATOM 976 N N . HIS A 1 127 ? 5.083 -14.725 7.315 1.00 73.75 127 HIS A N 1
ATOM 977 C CA . HIS A 1 127 ? 5.802 -15.463 6.271 1.00 73.75 127 HIS A CA 1
ATOM 978 C C . HIS A 1 127 ? 6.988 -16.288 6.816 1.00 73.75 127 HIS A C 1
ATOM 980 O O . HIS A 1 127 ? 7.454 -17.220 6.164 1.00 73.75 127 HIS A O 1
ATOM 986 N N . SER A 1 128 ? 7.501 -15.974 8.009 1.00 65.62 128 SER A N 1
ATOM 987 C CA . SER A 1 128 ? 8.541 -16.778 8.664 1.00 65.62 128 SER A CA 1
ATOM 988 C C . SER A 1 128 ? 7.910 -17.810 9.598 1.00 65.62 128 SER A C 1
ATOM 990 O O . SER A 1 128 ? 7.231 -17.439 10.557 1.00 65.62 128 SER A O 1
ATOM 992 N N . GLU A 1 129 ? 8.188 -19.100 9.381 1.00 62.75 129 GLU A N 1
ATOM 993 C CA . GLU A 1 129 ? 7.687 -20.203 10.222 1.00 62.75 129 GLU A CA 1
ATOM 994 C C . GLU A 1 129 ? 7.966 -19.965 11.715 1.00 62.75 129 GLU A C 1
ATOM 996 O O . GLU A 1 129 ? 7.103 -20.193 12.561 1.00 62.75 129 GLU A O 1
ATOM 1001 N N . LYS A 1 130 ? 9.139 -19.406 12.046 1.00 67.50 130 LYS A N 1
ATOM 1002 C CA . LYS A 1 130 ? 9.526 -19.060 13.425 1.00 67.50 130 LYS A CA 1
ATOM 1003 C C . LYS A 1 130 ? 8.573 -18.048 14.071 1.00 67.50 130 LYS A C 1
ATOM 1005 O O . LYS A 1 130 ? 8.269 -18.164 15.255 1.00 67.50 130 LYS A O 1
ATOM 1010 N N . ASN A 1 131 ? 8.076 -17.080 13.306 1.00 70.38 131 ASN A N 1
ATOM 1011 C CA . ASN A 1 131 ? 7.204 -16.022 13.819 1.00 70.38 131 ASN A CA 1
ATOM 1012 C C . ASN A 1 131 ? 5.779 -16.524 14.074 1.00 70.38 131 ASN A C 1
ATOM 1014 O O . ASN A 1 131 ? 5.111 -16.038 14.988 1.00 70.38 131 ASN A O 1
ATOM 1018 N N . VAL A 1 132 ? 5.329 -17.531 13.318 1.00 72.25 132 VAL A N 1
ATOM 1019 C CA . VAL A 1 132 ? 4.043 -18.198 13.558 1.00 72.25 132 VAL A CA 1
ATOM 1020 C C . VAL A 1 132 ? 4.045 -18.874 14.932 1.00 72.25 132 VAL A C 1
ATOM 1022 O O . VAL A 1 132 ? 3.084 -18.717 15.686 1.00 72.25 132 VAL A O 1
ATOM 1025 N N . TYR A 1 133 ? 5.142 -19.539 15.315 1.00 74.25 133 TYR A N 1
ATOM 1026 C CA . TYR A 1 133 ? 5.277 -20.117 16.659 1.00 74.25 133 TYR A CA 1
ATOM 1027 C C . TYR A 1 133 ? 5.229 -19.051 17.762 1.00 74.25 133 TYR A C 1
ATOM 1029 O O . TYR A 1 133 ? 4.548 -19.248 18.768 1.00 74.25 133 TYR A O 1
ATOM 1037 N N . ILE A 1 134 ? 5.888 -17.902 17.566 1.00 76.81 134 ILE A N 1
ATOM 1038 C CA . ILE A 1 134 ? 5.855 -16.782 18.523 1.00 76.81 134 ILE A CA 1
ATOM 1039 C C . ILE A 1 134 ? 4.422 -16.260 18.702 1.00 76.81 134 ILE A C 1
ATOM 1041 O O . ILE A 1 134 ? 3.987 -16.052 19.834 1.00 76.81 134 ILE A O 1
ATOM 1045 N N . LEU A 1 135 ? 3.667 -16.093 17.610 1.00 78.56 135 LEU A N 1
ATOM 1046 C CA . LEU A 1 135 ? 2.267 -15.668 17.673 1.00 78.56 135 LEU A CA 1
ATOM 1047 C C . LEU A 1 135 ? 1.402 -16.680 18.434 1.00 78.56 135 LEU A C 1
ATOM 1049 O O . LEU A 1 135 ? 0.604 -16.285 19.283 1.00 78.56 135 LEU A O 1
ATOM 1053 N N . PHE A 1 136 ? 1.574 -17.976 18.164 1.00 79.75 136 PHE A N 1
ATOM 1054 C CA . PHE A 1 136 ? 0.864 -19.034 18.883 1.00 79.75 136 PHE A CA 1
ATOM 1055 C C . PHE A 1 136 ? 1.170 -19.009 20.383 1.00 79.75 136 PHE A C 1
ATOM 1057 O O . PHE A 1 136 ? 0.246 -19.072 21.192 1.00 79.75 136 PHE A O 1
ATOM 1064 N N . ILE A 1 137 ? 2.440 -18.851 20.766 1.00 83.12 137 ILE A N 1
ATOM 1065 C CA . ILE A 1 137 ? 2.846 -18.722 22.172 1.00 83.12 137 ILE A CA 1
ATOM 1066 C C . ILE A 1 137 ? 2.207 -17.482 22.806 1.00 83.12 137 ILE A C 1
ATOM 1068 O O . ILE A 1 137 ? 1.646 -17.581 23.895 1.00 83.12 137 ILE A O 1
ATOM 1072 N N . ALA A 1 138 ? 2.227 -16.332 22.128 1.00 82.31 138 ALA A N 1
ATOM 1073 C CA . ALA A 1 138 ? 1.598 -15.110 22.623 1.00 82.31 138 ALA A CA 1
ATOM 1074 C C . ALA A 1 138 ? 0.084 -15.283 22.829 1.00 82.31 138 ALA A C 1
ATOM 1076 O O . ALA A 1 138 ? -0.443 -14.881 23.865 1.00 82.31 138 ALA A O 1
ATOM 1077 N N . LEU A 1 139 ? -0.612 -15.935 21.892 1.00 86.06 139 LEU A N 1
ATOM 1078 C CA . LEU A 1 139 ? -2.037 -16.251 22.019 1.00 86.06 139 LEU A CA 1
ATOM 1079 C C . LEU A 1 139 ? -2.315 -17.199 23.190 1.00 86.06 139 LEU A C 1
ATOM 1081 O O . LEU A 1 139 ? -3.276 -16.977 23.923 1.00 86.06 139 LEU A O 1
ATOM 1085 N N . ILE A 1 140 ? -1.468 -18.211 23.404 1.00 86.19 140 ILE A N 1
ATOM 1086 C CA . ILE A 1 140 ? -1.568 -19.116 24.557 1.00 86.19 140 ILE A CA 1
ATOM 1087 C C . ILE A 1 140 ? -1.361 -18.344 25.862 1.00 86.19 140 ILE A C 1
ATOM 1089 O O . ILE A 1 140 ? -2.144 -18.512 26.789 1.00 86.19 140 ILE A O 1
ATOM 1093 N N . ILE A 1 141 ? -0.362 -17.462 25.938 1.00 86.38 141 ILE A N 1
ATOM 1094 C CA . ILE A 1 141 ? -0.116 -16.628 27.123 1.00 86.38 141 ILE A CA 1
ATOM 1095 C C . ILE A 1 141 ? -1.314 -15.712 27.394 1.00 86.38 141 ILE A C 1
ATOM 1097 O O . ILE A 1 141 ? -1.783 -15.655 28.526 1.00 86.38 141 ILE A O 1
ATOM 1101 N N . ILE A 1 142 ? -1.849 -15.038 26.371 1.00 85.12 142 ILE A N 1
ATOM 1102 C CA . ILE A 1 142 ? -3.044 -14.192 26.497 1.00 85.12 142 ILE A CA 1
ATOM 1103 C C . ILE A 1 142 ? -4.239 -15.022 26.976 1.00 85.12 142 ILE A C 1
ATOM 1105 O O . ILE A 1 142 ? -4.947 -14.596 27.885 1.00 85.12 142 ILE A O 1
ATOM 1109 N N . PHE A 1 143 ? -4.442 -16.214 26.412 1.00 84.75 143 PHE A N 1
ATOM 1110 C CA . PHE A 1 143 ? -5.502 -17.133 26.823 1.00 84.75 143 PHE A CA 1
ATOM 1111 C C . PHE A 1 143 ? -5.339 -17.582 28.280 1.00 84.75 143 PHE A C 1
ATOM 1113 O O . PHE A 1 143 ? -6.312 -17.565 29.028 1.00 84.75 143 PHE A O 1
ATOM 1120 N N . ILE A 1 144 ? -4.116 -17.916 28.706 1.00 84.19 144 ILE A N 1
ATOM 1121 C CA . ILE A 1 144 ? -3.802 -18.251 30.099 1.00 84.19 144 ILE A CA 1
ATOM 1122 C C . ILE A 1 144 ? -4.100 -17.053 31.002 1.00 84.19 144 ILE A C 1
ATOM 1124 O O . ILE A 1 144 ? -4.793 -17.226 31.994 1.00 84.19 144 ILE A O 1
ATOM 1128 N N . ILE A 1 145 ? -3.658 -15.840 30.655 1.00 83.31 145 ILE A N 1
ATOM 1129 C CA . ILE A 1 145 ? -3.926 -14.621 31.438 1.00 83.31 145 ILE A CA 1
ATOM 1130 C C . ILE A 1 145 ? -5.433 -14.351 31.559 1.00 83.31 145 ILE A C 1
ATOM 1132 O O . ILE A 1 145 ? -5.895 -13.982 32.633 1.00 83.31 145 ILE A O 1
ATOM 1136 N N . LEU A 1 146 ? -6.204 -14.562 30.488 1.00 75.88 146 LEU A N 1
ATOM 1137 C CA . LEU A 1 146 ? -7.667 -14.433 30.491 1.00 75.88 146 LEU A CA 1
ATOM 1138 C C . LEU A 1 146 ? -8.368 -15.516 31.324 1.00 75.88 146 LEU A C 1
ATOM 1140 O O . LEU A 1 146 ? -9.437 -15.255 31.871 1.00 75.88 146 LEU A O 1
ATOM 1144 N N . MET A 1 147 ? -7.788 -16.716 31.398 1.00 74.69 147 MET A N 1
ATOM 1145 C CA . MET A 1 147 ? -8.302 -17.845 32.179 1.00 74.69 147 MET A CA 1
ATOM 1146 C C . MET A 1 147 ? -7.831 -17.847 33.632 1.00 74.69 147 MET A C 1
ATOM 1148 O O . MET A 1 147 ? -8.439 -18.534 34.454 1.00 74.69 147 MET A O 1
ATOM 1152 N N . LEU A 1 148 ? -6.771 -17.106 33.971 1.00 76.31 148 LEU A N 1
ATOM 1153 C CA . LEU A 1 148 ? -6.365 -16.930 35.356 1.00 76.31 148 LEU A CA 1
ATOM 1154 C C . LEU A 1 148 ? -7.515 -16.223 36.082 1.00 76.31 148 LEU A C 1
ATOM 1156 O O . LEU A 1 148 ? -7.824 -15.073 35.755 1.00 76.31 148 LEU A O 1
ATOM 1160 N N . PRO A 1 149 ? -8.157 -16.871 37.073 1.00 59.56 149 PRO A N 1
ATOM 1161 C CA . PRO A 1 149 ? -9.080 -16.157 37.926 1.00 59.56 149 PRO A CA 1
ATOM 1162 C C . PRO A 1 149 ? -8.239 -15.077 38.593 1.00 59.56 149 PRO A C 1
ATOM 1164 O O . PRO A 1 149 ? -7.271 -15.392 39.290 1.00 59.56 149 PRO A O 1
ATOM 1167 N N . PHE A 1 150 ? -8.555 -13.806 38.340 1.00 53.88 150 PHE A N 1
ATOM 1168 C CA . PHE A 1 150 ? -8.036 -12.706 39.141 1.00 53.88 150 PHE A CA 1
ATOM 1169 C C . PHE A 1 150 ? -8.495 -12.984 40.575 1.00 53.88 150 PHE A C 1
ATOM 1171 O O . PHE A 1 150 ? -9.609 -12.657 40.970 1.00 53.88 150 PHE A O 1
ATOM 1178 N N . SER A 1 151 ? -7.671 -13.727 41.315 1.00 51.41 151 SER A N 1
ATOM 1179 C CA . SER A 1 151 ? -7.941 -14.157 42.673 1.00 51.41 151 SER A CA 1
ATOM 1180 C C . SER A 1 151 ? -8.041 -12.891 43.504 1.00 51.41 151 SER A C 1
ATOM 1182 O O . SER A 1 151 ? -7.033 -12.234 43.769 1.00 51.41 151 SER A O 1
ATOM 1184 N N . SER A 1 152 ? -9.267 -12.596 43.918 1.00 51.03 152 SER A N 1
ATOM 1185 C CA . SER A 1 152 ? -9.781 -11.480 44.715 1.00 51.03 152 SER A CA 1
ATOM 1186 C C . SER A 1 152 ? -9.140 -11.299 46.102 1.00 51.03 152 SER A C 1
ATOM 1188 O O . SER A 1 152 ? -9.728 -10.721 47.009 1.00 51.03 152 SER A O 1
ATOM 1190 N N . LYS A 1 153 ? -7.894 -11.735 46.315 1.00 46.56 153 LYS A N 1
ATOM 1191 C CA . LYS A 1 153 ? -7.163 -11.529 47.576 1.00 46.56 153 LYS A CA 1
ATOM 1192 C C . LYS A 1 153 ? -6.696 -10.083 47.777 1.00 46.56 153 LYS A C 1
ATOM 1194 O O . LYS A 1 153 ? -6.340 -9.709 48.891 1.00 46.56 153 LYS A O 1
ATOM 1199 N N . SER A 1 154 ? -6.703 -9.264 46.727 1.00 48.72 154 SER A N 1
ATOM 1200 C CA . SER A 1 154 ? -6.497 -7.813 46.817 1.00 48.72 154 SER A CA 1
ATOM 1201 C C . SER A 1 154 ? -7.773 -7.045 47.192 1.00 48.72 154 SER A C 1
ATOM 1203 O O . SER A 1 154 ? -7.664 -5.925 47.689 1.00 48.72 154 SER A O 1
ATOM 1205 N N . GLU A 1 155 ? -8.963 -7.636 47.029 1.00 52.03 155 GLU A N 1
ATOM 1206 C CA . GLU A 1 155 ? -10.250 -6.953 47.241 1.00 52.03 155 GLU A CA 1
ATOM 1207 C C . GLU A 1 155 ? -10.525 -6.659 48.724 1.00 52.03 155 GLU A C 1
ATOM 1209 O O . GLU A 1 155 ? -11.059 -5.605 49.058 1.00 52.03 155 GLU A O 1
ATOM 1214 N N . GLU A 1 156 ? -10.065 -7.510 49.645 1.00 49.75 156 GLU A N 1
ATOM 1215 C CA . GLU A 1 156 ? -10.310 -7.327 51.086 1.00 49.75 156 GLU A CA 1
ATOM 1216 C C . GLU A 1 156 ? -9.468 -6.194 51.711 1.00 49.75 156 GLU A C 1
ATOM 1218 O O . GLU A 1 156 ? -9.859 -5.582 52.707 1.00 49.75 156 GLU A O 1
ATOM 1223 N N . LYS A 1 157 ? -8.310 -5.868 51.114 1.00 46.41 157 LYS A N 1
ATOM 1224 C CA . LYS A 1 157 ? -7.473 -4.731 51.544 1.00 46.41 157 LYS A CA 1
ATOM 1225 C C . LYS A 1 157 ? -7.817 -3.430 50.817 1.00 46.41 157 LYS A C 1
ATOM 1227 O O . LYS A 1 157 ? -7.580 -2.362 51.383 1.00 46.41 157 LYS A O 1
ATOM 1232 N N . LEU A 1 158 ? -8.385 -3.501 49.610 1.00 51.28 158 LEU A N 1
ATOM 1233 C CA . LEU A 1 158 ? -8.926 -2.329 48.918 1.00 51.28 158 LEU A CA 1
ATOM 1234 C C . LEU A 1 158 ? -10.269 -1.876 49.505 1.00 51.28 158 LEU A C 1
ATOM 1236 O O . LEU A 1 158 ? -10.444 -0.671 49.666 1.00 51.28 158 LEU A O 1
ATOM 1240 N N . SER A 1 159 ? -11.151 -2.788 49.934 1.00 52.16 159 SER A N 1
ATOM 1241 C CA . SER A 1 159 ? -12.492 -2.432 50.435 1.00 52.16 159 SER A CA 1
ATOM 1242 C C . SER A 1 159 ? -12.464 -1.476 51.638 1.00 52.16 159 SER A C 1
ATOM 1244 O O . SER A 1 159 ? -13.219 -0.507 51.690 1.00 52.16 159 SER A O 1
ATOM 1246 N N . LYS A 1 160 ? -11.513 -1.658 52.567 1.00 51.53 160 LYS A N 1
ATOM 1247 C CA . LYS A 1 160 ? -11.325 -0.761 53.727 1.00 51.53 160 LYS A CA 1
ATOM 1248 C C . LYS A 1 160 ? -10.746 0.611 53.370 1.00 51.53 160 LYS A C 1
ATOM 1250 O O . LYS A 1 160 ? -10.894 1.557 54.143 1.00 51.53 160 LYS A O 1
ATOM 1255 N N . LYS A 1 161 ? -10.055 0.735 52.232 1.00 46.00 161 LYS A N 1
ATOM 1256 C CA . LYS A 1 161 ? -9.533 2.018 51.733 1.00 46.00 161 LYS A CA 1
ATOM 1257 C C . LYS A 1 161 ? -10.573 2.730 50.860 1.00 46.00 161 LYS A C 1
ATOM 1259 O O . LYS A 1 161 ? -10.677 3.952 50.931 1.00 46.00 161 LYS A O 1
ATOM 1264 N N . GLU A 1 162 ? -11.380 1.964 50.129 1.00 49.97 162 GLU A N 1
ATOM 1265 C CA . GLU A 1 162 ? -12.496 2.439 49.310 1.00 49.97 162 GLU A CA 1
ATOM 1266 C C . GLU A 1 162 ? -13.624 3.039 50.152 1.00 49.97 162 GLU A C 1
ATOM 1268 O O . GLU A 1 162 ? -14.183 4.062 49.767 1.00 49.97 162 GLU A O 1
ATOM 1273 N N . GLU A 1 163 ? -13.916 2.505 51.340 1.00 50.19 163 GLU A N 1
ATOM 1274 C CA . GLU A 1 163 ? -14.980 3.037 52.206 1.00 50.19 163 GLU A CA 1
ATOM 1275 C C . GLU A 1 163 ? -14.734 4.506 52.622 1.00 50.19 163 GLU A C 1
ATOM 1277 O O . GLU A 1 163 ? -15.678 5.285 52.757 1.00 50.19 163 GLU A O 1
ATOM 1282 N N . LYS A 1 164 ? -13.462 4.935 52.716 1.00 46.94 164 LYS A N 1
ATOM 1283 C CA . LYS A 1 164 ? -13.091 6.338 52.992 1.00 46.94 164 LYS A CA 1
ATOM 1284 C C . LYS A 1 164 ? -13.091 7.244 51.754 1.00 46.94 164 LYS A C 1
ATOM 1286 O O . LYS A 1 164 ? -13.369 8.430 51.899 1.00 46.94 164 LYS A O 1
ATOM 1291 N N . THR A 1 165 ? -12.832 6.727 50.551 1.00 44.91 165 THR A N 1
ATOM 1292 C CA . THR A 1 165 ? -12.934 7.498 49.289 1.00 44.91 165 THR A CA 1
ATOM 1293 C C . THR A 1 165 ? -14.354 7.528 48.710 1.00 44.91 165 THR A C 1
ATOM 1295 O O . THR A 1 165 ? -14.682 8.389 47.893 1.00 44.91 165 THR A O 1
ATOM 1298 N N . THR A 1 166 ? -15.240 6.645 49.182 1.00 48.44 166 THR A N 1
ATOM 1299 C CA . THR A 1 166 ? -16.624 6.490 48.700 1.00 48.44 166 THR A CA 1
ATOM 1300 C C . THR A 1 166 ? -17.485 7.749 48.888 1.00 48.44 166 THR A C 1
ATOM 1302 O O . THR A 1 166 ? -18.459 7.934 48.153 1.00 48.44 166 THR A O 1
ATOM 1305 N N . ASN A 1 167 ? -17.135 8.658 49.810 1.00 47.56 167 ASN A N 1
ATOM 1306 C CA . ASN A 1 167 ? -17.933 9.869 50.028 1.00 47.56 167 ASN A CA 1
ATOM 1307 C C . ASN A 1 167 ? -17.761 10.923 48.913 1.00 47.56 167 ASN A C 1
ATOM 1309 O O . ASN A 1 167 ? -18.710 11.643 48.621 1.00 47.56 167 ASN A O 1
ATOM 1313 N N . GLU A 1 168 ? -16.619 10.948 48.212 1.00 50.44 168 GLU A N 1
ATOM 1314 C CA . GLU A 1 168 ? -16.437 11.790 47.013 1.00 50.44 168 GLU A CA 1
ATOM 1315 C C . GLU A 1 168 ? -16.801 11.059 45.705 1.00 50.44 168 GLU A C 1
ATOM 1317 O O . GLU A 1 168 ? -17.312 11.660 44.760 1.00 50.44 168 GLU A O 1
ATOM 1322 N N . GLN A 1 169 ? -16.650 9.730 45.651 1.00 48.50 169 GLN A N 1
ATOM 1323 C CA . GLN A 1 169 ? -16.968 8.914 44.466 1.00 48.50 169 GLN A CA 1
ATOM 1324 C C . GLN A 1 169 ? -18.468 8.690 44.209 1.00 48.50 169 GLN A C 1
ATOM 1326 O O . GLN A 1 169 ? -18.856 8.267 43.112 1.00 48.50 169 GLN A O 1
ATOM 1331 N N . LYS A 1 170 ? -19.344 9.008 45.170 1.00 40.66 170 LYS A N 1
ATOM 1332 C CA . LYS A 1 170 ? -20.801 8.846 45.023 1.00 40.66 170 LYS A CA 1
ATOM 1333 C C . LYS A 1 170 ? -21.400 9.664 43.872 1.00 40.66 170 LYS A C 1
ATOM 1335 O O . LYS A 1 170 ? -22.443 9.274 43.349 1.00 40.66 170 LYS A O 1
ATOM 1340 N N . HIS A 1 171 ? -20.724 10.719 43.411 1.00 42.19 171 HIS A N 1
ATOM 1341 C CA . HIS A 1 171 ? -21.207 11.561 42.312 1.00 42.19 171 HIS A CA 1
ATOM 1342 C C . HIS A 1 171 ? -20.952 10.975 40.902 1.00 42.19 171 HIS A C 1
ATOM 1344 O O . HIS A 1 171 ? -21.648 11.340 39.956 1.00 42.19 171 HIS A O 1
ATOM 1350 N N . PHE A 1 172 ? -20.019 10.023 40.743 1.00 46.16 172 PHE A N 1
ATOM 1351 C CA . PHE A 1 172 ? -19.658 9.433 39.437 1.00 46.16 172 PHE A CA 1
ATOM 1352 C C . PHE A 1 172 ? -20.271 8.045 39.160 1.00 46.16 172 PHE A C 1
ATOM 1354 O O . PHE A 1 172 ? -20.266 7.581 38.020 1.00 46.16 172 PHE A O 1
ATOM 1361 N N . SER A 1 173 ? -20.867 7.387 40.161 1.00 47.59 173 SER A N 1
ATOM 1362 C CA . SER A 1 173 ? -21.379 6.003 40.053 1.00 47.59 173 SER A CA 1
ATOM 1363 C C . SER A 1 173 ? -22.670 5.827 39.230 1.00 47.59 173 SER A C 1
ATOM 1365 O O . SER A 1 173 ? -23.128 4.705 39.019 1.00 47.59 173 SER A O 1
ATOM 1367 N N . LYS A 1 174 ? -23.258 6.921 38.727 1.00 48.34 174 LYS A N 1
ATOM 1368 C CA . LYS A 1 174 ? -24.503 6.913 37.934 1.00 48.34 174 LYS A CA 1
ATOM 1369 C C . LYS A 1 174 ? -24.291 7.025 36.419 1.00 48.34 174 LYS A C 1
ATOM 1371 O O . LYS A 1 174 ? -25.261 7.171 35.676 1.00 48.34 174 LYS A O 1
ATOM 1376 N N . ILE A 1 175 ? -23.049 6.954 35.936 1.00 59.75 175 ILE A N 1
ATOM 1377 C CA . ILE A 1 175 ? -22.762 6.911 34.496 1.00 59.75 175 ILE A CA 1
ATOM 1378 C C . ILE A 1 175 ? -23.093 5.504 33.980 1.00 59.75 175 ILE A C 1
ATOM 1380 O O . ILE A 1 175 ? -22.495 4.510 34.386 1.00 59.75 175 ILE A O 1
ATOM 1384 N N . SER A 1 176 ? -24.067 5.404 33.070 1.00 78.19 176 SER A N 1
ATOM 1385 C CA . SER A 1 176 ? -24.439 4.135 32.433 1.00 78.19 176 SER A CA 1
ATOM 1386 C C . SER A 1 176 ? -23.217 3.482 31.771 1.00 78.19 176 SER A C 1
ATOM 1388 O O . SER A 1 176 ? -22.520 4.137 31.001 1.00 78.19 176 SER A O 1
ATOM 1390 N N . ARG A 1 177 ? -22.985 2.175 31.974 1.00 76.75 177 ARG A N 1
ATOM 1391 C CA . ARG A 1 177 ? -21.913 1.418 31.282 1.00 76.75 177 ARG A CA 1
ATOM 1392 C C . ARG A 1 177 ? -21.928 1.628 29.758 1.00 76.75 177 ARG A C 1
ATOM 1394 O O . ARG A 1 177 ? -20.875 1.674 29.129 1.00 76.75 177 ARG A O 1
ATOM 1401 N N . LYS A 1 178 ? -23.117 1.826 29.169 1.00 78.12 178 LYS A N 1
ATOM 1402 C CA . LYS A 1 178 ? -23.293 2.148 27.740 1.00 78.12 178 LYS A CA 1
ATOM 1403 C C . LYS A 1 178 ? -22.684 3.503 27.360 1.00 78.12 178 LYS A C 1
ATOM 1405 O O . LYS A 1 178 ? -22.133 3.630 26.272 1.00 78.12 178 LYS A O 1
ATOM 1410 N N . LEU A 1 179 ? -22.780 4.496 28.245 1.00 80.06 179 LEU A N 1
ATOM 1411 C CA . LEU A 1 179 ? -22.186 5.820 28.059 1.00 80.06 179 LEU A CA 1
ATOM 1412 C C . LEU A 1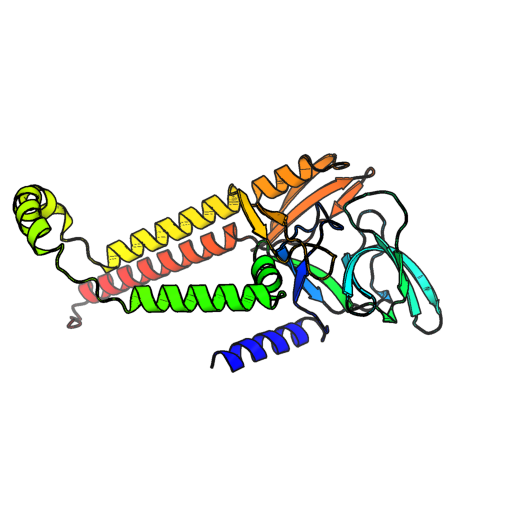 179 ? -20.658 5.751 28.161 1.00 80.06 179 LEU A C 1
ATOM 1414 O O . LEU A 1 179 ? -19.978 6.323 27.317 1.00 80.06 179 LEU A O 1
ATOM 1418 N N . ILE A 1 180 ? -20.123 4.982 29.115 1.00 81.31 180 ILE A N 1
ATOM 1419 C CA . ILE A 1 180 ? -18.672 4.760 29.245 1.00 81.31 180 ILE A CA 1
ATOM 1420 C C . ILE A 1 180 ? -18.112 4.126 27.967 1.00 81.31 180 ILE A C 1
ATOM 1422 O O . ILE A 1 180 ? -17.178 4.660 27.377 1.00 81.31 180 ILE A O 1
ATOM 1426 N N . PHE A 1 181 ? -18.721 3.037 27.488 1.00 82.31 181 PHE A N 1
ATOM 1427 C CA . PHE A 1 181 ? -18.299 2.384 26.245 1.00 82.31 181 PHE A CA 1
ATOM 1428 C C . PHE A 1 181 ? -18.363 3.330 25.037 1.00 82.31 181 PHE A C 1
ATOM 1430 O O . PHE A 1 181 ? -17.441 3.366 24.226 1.00 82.31 181 PHE A O 1
ATOM 1437 N N . TYR A 1 182 ? -19.434 4.122 24.926 1.00 85.75 182 TYR A N 1
ATOM 1438 C CA . TYR A 1 182 ? -19.578 5.116 23.862 1.00 85.75 182 TYR A CA 1
ATOM 1439 C C . TYR A 1 182 ? -18.449 6.155 23.882 1.00 85.75 182 TYR A C 1
ATOM 1441 O O . TYR A 1 182 ? -17.893 6.455 22.826 1.00 85.75 182 TYR A O 1
ATOM 1449 N N . ILE A 1 183 ? -18.099 6.676 25.062 1.00 87.94 183 ILE A N 1
ATOM 1450 C CA . ILE A 1 183 ? -17.009 7.645 25.223 1.00 87.94 183 ILE A CA 1
ATOM 1451 C C . ILE A 1 183 ? -15.673 7.001 24.846 1.00 87.94 183 ILE A C 1
ATOM 1453 O O . ILE A 1 183 ? -14.950 7.564 24.031 1.00 87.94 183 ILE A O 1
ATOM 1457 N N . ILE A 1 184 ? -15.377 5.805 25.364 1.00 87.06 184 ILE A N 1
ATOM 1458 C CA . ILE A 1 184 ? -14.133 5.080 25.063 1.00 87.06 184 ILE A CA 1
ATOM 1459 C C . ILE A 1 184 ? -13.985 4.855 23.556 1.00 87.06 184 ILE A C 1
ATOM 1461 O O . ILE A 1 184 ? -12.936 5.157 22.996 1.00 87.06 184 ILE A O 1
ATOM 1465 N N . LEU A 1 185 ? -15.034 4.377 22.882 1.00 87.62 185 LEU A N 1
ATOM 1466 C CA . LEU A 1 185 ? -14.981 4.132 21.441 1.00 87.62 185 LEU A CA 1
ATOM 1467 C C . LEU A 1 185 ? -14.735 5.422 20.644 1.00 87.62 185 LEU A C 1
ATOM 1469 O O . LEU A 1 185 ? -13.937 5.411 19.712 1.00 87.62 185 LEU A O 1
ATOM 1473 N N . ASN A 1 186 ? -15.377 6.534 21.021 1.00 93.25 186 ASN A N 1
ATOM 1474 C CA . ASN A 1 186 ? -15.129 7.834 20.390 1.00 93.25 186 ASN A CA 1
ATOM 1475 C C . ASN A 1 186 ? -13.681 8.293 20.609 1.00 93.25 186 ASN A C 1
ATOM 1477 O O . ASN A 1 186 ? -13.040 8.725 19.658 1.00 93.25 186 ASN A O 1
ATOM 1481 N N . VAL A 1 187 ? -13.147 8.155 21.827 1.00 95.00 187 VAL A N 1
ATOM 1482 C CA . VAL A 1 187 ? -11.750 8.505 22.137 1.00 95.00 187 VAL A CA 1
ATOM 1483 C C . VAL A 1 187 ? -10.778 7.664 21.309 1.00 95.00 187 VAL A C 1
ATOM 1485 O O . VAL A 1 187 ? -9.841 8.215 20.739 1.00 95.00 187 VAL A O 1
ATOM 1488 N N . ILE A 1 188 ? -11.021 6.355 21.177 1.00 94.56 188 ILE A N 1
ATOM 1489 C CA . ILE A 1 188 ? -10.205 5.466 20.338 1.00 94.56 188 ILE A CA 1
ATOM 1490 C C . ILE A 1 188 ? -10.264 5.900 18.870 1.00 94.56 188 ILE A C 1
ATOM 1492 O O . ILE A 1 188 ? -9.220 6.040 18.241 1.00 94.56 188 ILE A O 1
ATOM 1496 N N . LEU A 1 189 ? -11.458 6.143 18.321 1.00 93.31 189 LEU A N 1
ATOM 1497 C CA . LEU A 1 189 ? -11.615 6.577 16.929 1.00 93.31 189 LEU A CA 1
ATOM 1498 C C . LEU A 1 189 ? -10.923 7.919 16.670 1.00 93.31 189 LEU A C 1
ATOM 1500 O O . LEU A 1 189 ? -10.220 8.053 15.675 1.00 93.31 189 LEU A O 1
ATOM 1504 N N . VAL A 1 190 ? -11.057 8.886 17.580 1.00 97.56 190 VAL A N 1
ATOM 1505 C CA . VAL A 1 190 ? -10.348 10.172 17.494 1.00 97.56 190 VAL A CA 1
ATOM 1506 C C . VAL A 1 190 ? -8.833 9.967 17.572 1.00 97.56 190 VAL A C 1
ATOM 1508 O O . VAL A 1 190 ? -8.105 10.545 16.771 1.00 97.56 190 VAL A O 1
ATOM 1511 N N . GLY A 1 191 ? -8.348 9.100 18.464 1.00 95.81 191 GLY A N 1
ATOM 1512 C CA . GLY A 1 191 ? -6.930 8.745 18.540 1.00 95.81 191 GLY A CA 1
ATOM 1513 C C . GLY A 1 191 ? -6.405 8.125 17.242 1.00 95.81 191 GLY A C 1
ATOM 1514 O O . GLY A 1 191 ? -5.339 8.509 16.768 1.00 95.81 191 GLY A O 1
ATOM 1515 N N . LEU A 1 192 ? -7.175 7.228 16.619 1.00 97.19 192 LEU A N 1
ATOM 1516 C CA . LEU A 1 192 ? -6.837 6.621 15.328 1.00 97.19 192 LEU A CA 1
ATOM 1517 C C . LEU A 1 192 ? -6.836 7.643 14.186 1.00 97.19 192 LEU A C 1
ATOM 1519 O O . LEU A 1 192 ? -5.962 7.581 13.328 1.00 97.19 192 LEU A O 1
ATOM 1523 N N . ILE A 1 193 ? -7.767 8.600 14.182 1.00 98.25 193 ILE A N 1
ATOM 1524 C CA . ILE A 1 193 ? -7.801 9.722 13.228 1.00 98.25 193 ILE A CA 1
ATOM 1525 C C . ILE A 1 193 ? -6.535 10.574 13.371 1.00 98.25 193 ILE A C 1
ATOM 1527 O O . ILE A 1 193 ? -5.864 10.833 12.374 1.00 98.25 193 ILE A O 1
ATOM 1531 N N . ILE A 1 194 ? -6.178 10.962 14.601 1.00 98.12 194 ILE A N 1
ATOM 1532 C CA . ILE A 1 194 ? -4.976 11.759 14.885 1.00 98.12 194 ILE A CA 1
ATOM 1533 C C . ILE A 1 194 ? -3.719 10.998 14.456 1.00 98.12 194 ILE A C 1
ATOM 1535 O O . ILE A 1 194 ? -2.888 11.546 13.738 1.00 98.12 194 ILE A O 1
ATOM 1539 N N . PHE A 1 195 ? -3.596 9.722 14.829 1.00 97.81 195 PHE A N 1
ATOM 1540 C CA . PHE A 1 195 ? -2.468 8.888 14.414 1.00 97.81 195 PHE A CA 1
ATOM 1541 C C . PHE A 1 195 ? -2.404 8.720 12.888 1.00 97.81 195 PHE A C 1
ATOM 1543 O O . PHE A 1 195 ? -1.334 8.807 12.302 1.00 97.81 195 PHE A O 1
ATOM 1550 N N . SER A 1 196 ? -3.540 8.542 12.213 1.00 97.81 196 SER A N 1
ATOM 1551 C CA . SER A 1 196 ? -3.575 8.399 10.750 1.00 97.81 196 SER A CA 1
ATOM 1552 C C . SER A 1 196 ? -3.129 9.663 10.012 1.00 97.81 196 SER A C 1
ATOM 1554 O O . SER A 1 196 ? -2.743 9.578 8.850 1.00 97.81 196 SER A O 1
ATOM 1556 N N . LEU A 1 197 ? -3.200 10.828 10.657 1.00 97.94 197 LEU A N 1
ATOM 1557 C CA . LEU A 1 197 ? -2.756 12.102 10.099 1.00 97.94 197 LEU A CA 1
ATOM 1558 C C . LEU A 1 197 ? -1.302 12.416 10.462 1.00 97.94 197 LEU A C 1
ATOM 1560 O O . LEU A 1 197 ? -0.516 12.713 9.570 1.00 97.94 197 LEU A O 1
ATOM 1564 N N . TRP A 1 198 ? -0.947 12.320 11.745 1.00 98.38 198 TRP A N 1
ATOM 1565 C CA . TRP A 1 198 ? 0.325 12.819 12.294 1.00 98.38 198 TRP A CA 1
ATOM 1566 C C . TRP A 1 198 ? 1.196 11.748 12.955 1.00 98.38 198 TRP A C 1
ATOM 1568 O O . TRP A 1 198 ? 2.290 12.039 13.430 1.00 98.38 198 TRP A O 1
ATOM 1578 N N . GLY A 1 199 ? 0.711 10.516 13.045 1.00 96.56 199 GLY A N 1
ATOM 1579 C CA . GLY A 1 199 ? 1.416 9.429 13.704 1.00 96.56 199 GLY A CA 1
ATOM 1580 C C . GLY A 1 199 ? 2.626 8.950 12.915 1.00 96.56 199 GLY A C 1
ATOM 1581 O O . GLY A 1 199 ? 2.639 8.939 11.690 1.00 96.56 199 GLY A O 1
ATOM 1582 N N . SER A 1 200 ? 3.639 8.494 13.637 1.00 96.69 200 SER A N 1
ATOM 1583 C CA . SER A 1 200 ? 4.759 7.744 13.085 1.00 96.69 200 SER A CA 1
ATOM 1584 C C . SER A 1 200 ? 5.142 6.685 14.106 1.00 96.69 200 SER A C 1
ATOM 1586 O O . SER A 1 200 ? 5.379 7.006 15.272 1.00 96.69 200 SER A O 1
ATOM 1588 N N . LEU A 1 201 ? 5.120 5.417 13.702 1.00 95.81 201 LEU A N 1
ATOM 1589 C CA . LEU A 1 201 ? 5.395 4.294 14.593 1.00 95.81 201 LEU A CA 1
ATOM 1590 C C . LEU A 1 201 ? 6.492 3.409 13.997 1.00 95.81 201 LEU A C 1
ATOM 1592 O O . LEU A 1 201 ? 6.193 2.589 13.124 1.00 95.81 201 LEU A O 1
ATOM 1596 N N . PRO A 1 202 ? 7.747 3.549 14.456 1.00 95.00 202 PRO A N 1
ATOM 1597 C CA . PRO A 1 202 ? 8.803 2.609 14.127 1.00 95.00 202 PRO A CA 1
ATOM 1598 C C . PRO A 1 202 ? 8.635 1.324 14.943 1.00 95.00 202 PRO A C 1
ATOM 1600 O O . PRO A 1 202 ? 8.365 1.359 16.144 1.00 95.00 202 PRO A O 1
ATOM 1603 N N . PHE A 1 203 ? 8.821 0.176 14.307 1.00 93.00 203 PHE A N 1
ATOM 1604 C CA . PHE A 1 203 ? 8.802 -1.123 14.972 1.00 93.00 203 PHE A CA 1
ATOM 1605 C C . PHE A 1 203 ? 9.665 -2.132 14.215 1.00 93.00 203 PHE A C 1
ATOM 1607 O O . PHE A 1 203 ? 10.001 -1.958 13.043 1.00 93.00 203 PHE A O 1
ATOM 1614 N N . TRP A 1 204 ? 10.064 -3.194 14.909 1.00 90.06 204 TRP A N 1
ATOM 1615 C CA . TRP A 1 204 ? 10.859 -4.258 14.311 1.00 90.06 204 TRP A CA 1
ATOM 1616 C C . TRP A 1 204 ? 9.977 -5.172 13.457 1.00 90.06 204 TRP A C 1
ATOM 1618 O O . TRP A 1 204 ? 9.067 -5.820 13.974 1.00 90.06 204 TRP A O 1
ATOM 1628 N N . GLN A 1 205 ? 10.269 -5.249 12.161 1.00 89.88 205 GLN A N 1
ATOM 1629 C CA . GLN A 1 205 ? 9.601 -6.140 11.222 1.00 89.88 205 GLN A CA 1
ATOM 1630 C C . GLN A 1 205 ? 10.544 -7.287 10.832 1.00 89.88 205 GLN A C 1
ATOM 1632 O O . GLN A 1 205 ? 11.415 -7.101 9.980 1.00 89.88 205 GLN A O 1
ATOM 1637 N N . PRO A 1 206 ? 10.382 -8.489 11.416 1.00 86.06 206 PRO A N 1
ATOM 1638 C CA . PRO A 1 206 ? 11.230 -9.643 11.115 1.00 86.06 206 PRO A CA 1
ATOM 1639 C C . PRO A 1 206 ? 11.074 -10.163 9.678 1.00 86.06 206 PRO A C 1
ATOM 1641 O O . PRO A 1 206 ? 11.983 -10.804 9.165 1.00 86.06 206 PRO A O 1
ATOM 1644 N N . GLY A 1 207 ? 9.941 -9.896 9.021 1.00 84.44 207 GLY A N 1
ATOM 1645 C CA . GLY A 1 207 ? 9.692 -10.301 7.634 1.00 84.44 207 GLY A CA 1
ATOM 1646 C C . GLY A 1 207 ? 10.207 -9.329 6.570 1.00 84.44 207 GLY A C 1
ATOM 1647 O O . GLY A 1 207 ? 9.994 -9.564 5.385 1.00 84.44 207 GLY A O 1
ATOM 1648 N N . ALA A 1 208 ? 10.836 -8.220 6.964 1.00 84.38 208 ALA A N 1
ATOM 1649 C CA . ALA A 1 208 ? 11.333 -7.213 6.034 1.00 84.38 208 ALA A CA 1
ATOM 1650 C C . ALA A 1 208 ? 12.740 -7.583 5.543 1.00 84.38 208 ALA A C 1
ATOM 1652 O O . ALA A 1 208 ? 13.657 -7.763 6.345 1.00 84.38 208 ALA A O 1
ATOM 1653 N N . GLY A 1 209 ? 12.916 -7.675 4.224 1.00 76.06 209 GLY A N 1
ATOM 1654 C CA . GLY A 1 209 ? 14.179 -8.046 3.590 1.00 76.06 209 GLY A CA 1
ATOM 1655 C C . GLY A 1 209 ? 13.997 -8.910 2.342 1.00 76.06 209 GLY A C 1
ATOM 1656 O O . GLY A 1 209 ? 12.985 -9.578 2.164 1.00 76.06 209 GLY A O 1
ATOM 1657 N N . THR A 1 210 ? 15.007 -8.894 1.472 1.00 67.31 210 THR A N 1
ATOM 1658 C CA . THR A 1 210 ? 15.044 -9.680 0.225 1.00 67.31 210 THR A CA 1
ATOM 1659 C C . THR A 1 210 ? 15.812 -10.998 0.361 1.00 67.31 210 THR A C 1
ATOM 1661 O O . THR A 1 210 ? 15.758 -11.830 -0.539 1.00 67.31 210 THR A O 1
ATOM 1664 N N . ARG A 1 211 ? 16.540 -11.207 1.469 1.00 64.50 211 ARG A 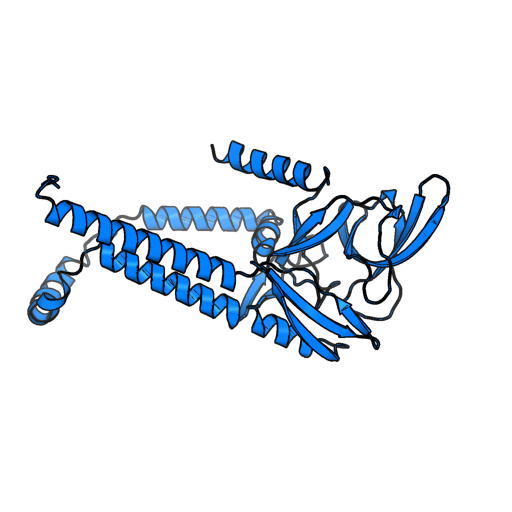N 1
ATOM 1665 C CA . ARG A 1 211 ? 17.276 -12.451 1.754 1.00 64.50 211 ARG A CA 1
ATOM 1666 C C . ARG A 1 211 ? 16.350 -13.507 2.363 1.00 64.50 211 ARG A C 1
ATOM 1668 O O . ARG A 1 211 ? 15.414 -13.164 3.080 1.00 64.50 211 ARG A O 1
ATOM 1675 N N . LYS A 1 212 ? 16.638 -14.790 2.112 1.00 63.75 212 LYS A N 1
ATOM 1676 C CA . LYS A 1 212 ? 15.950 -15.937 2.730 1.00 63.75 212 LYS A CA 1
ATOM 1677 C C . LYS A 1 212 ? 16.932 -16.702 3.644 1.00 63.75 212 LYS A C 1
ATOM 1679 O O . LYS A 1 212 ? 17.922 -17.213 3.124 1.00 63.75 212 LYS A O 1
ATOM 1684 N N . PRO A 1 213 ? 16.675 -16.809 4.967 1.00 63.78 213 PRO A N 1
ATOM 1685 C CA . PRO A 1 213 ? 15.589 -16.159 5.709 1.00 63.78 213 PRO A CA 1
ATOM 1686 C C . PRO A 1 213 ? 15.810 -14.635 5.845 1.00 63.78 213 PRO A C 1
ATOM 1688 O O . PRO A 1 213 ? 16.958 -14.189 5.827 1.00 63.78 213 PRO A O 1
ATOM 1691 N N . PRO A 1 214 ? 14.740 -13.831 5.989 1.00 69.94 214 PRO A N 1
ATOM 1692 C CA . PRO A 1 214 ? 14.867 -12.390 6.192 1.00 69.94 214 PRO A CA 1
ATOM 1693 C C . PRO A 1 214 ? 15.520 -12.082 7.550 1.00 69.94 214 PRO A C 1
ATOM 1695 O O . PRO A 1 214 ? 15.194 -12.705 8.560 1.00 69.94 214 PRO A O 1
ATOM 1698 N N . GLU A 1 215 ? 16.448 -11.119 7.573 1.00 72.88 215 GLU A N 1
ATOM 1699 C CA . GLU A 1 215 ? 17.206 -10.723 8.778 1.00 72.88 215 GLU A CA 1
ATOM 1700 C C . GLU A 1 215 ? 16.402 -9.796 9.714 1.00 72.88 215 GLU A C 1
ATOM 1702 O O . GLU A 1 215 ? 16.798 -9.566 10.856 1.00 72.88 215 GLU A O 1
ATOM 1707 N N . GLY A 1 216 ? 15.239 -9.316 9.261 1.00 78.75 216 GLY A N 1
ATOM 1708 C CA . GLY A 1 216 ? 14.417 -8.344 9.970 1.00 78.75 216 GLY A CA 1
ATOM 1709 C C . GLY A 1 216 ? 15.040 -6.950 9.996 1.00 78.75 216 GLY A C 1
ATOM 1710 O O . GLY A 1 216 ? 16.255 -6.779 9.905 1.00 78.75 216 GLY A O 1
ATOM 1711 N N . ARG A 1 217 ? 14.203 -5.916 10.099 1.00 88.19 217 ARG A N 1
ATOM 1712 C CA . ARG A 1 217 ? 14.678 -4.534 10.253 1.00 88.19 217 ARG A CA 1
ATOM 1713 C C . ARG A 1 217 ? 13.641 -3.633 10.899 1.00 88.19 217 ARG A C 1
ATOM 1715 O O . ARG A 1 217 ? 12.460 -3.968 10.947 1.00 88.19 217 ARG A O 1
ATOM 1722 N N . LEU A 1 218 ? 14.083 -2.467 11.363 1.00 90.50 218 LEU A N 1
ATOM 1723 C CA . LEU A 1 218 ? 13.176 -1.405 11.779 1.00 90.50 218 LEU A CA 1
ATOM 1724 C C . LEU A 1 218 ? 12.456 -0.853 10.542 1.00 90.50 218 LEU A C 1
ATOM 1726 O O . LEU A 1 218 ? 13.103 -0.475 9.563 1.00 90.50 218 LEU A O 1
ATOM 1730 N N . VAL A 1 219 ? 11.129 -0.837 10.594 1.00 92.81 219 VAL A N 1
ATOM 1731 C CA . VAL A 1 219 ? 10.252 -0.226 9.590 1.00 92.81 219 VAL A CA 1
ATOM 1732 C C . VAL A 1 219 ? 9.322 0.749 10.295 1.00 92.81 219 VAL A C 1
ATOM 1734 O O . VAL A 1 219 ? 9.056 0.598 11.488 1.00 92.81 219 VAL A O 1
ATOM 1737 N N . THR A 1 220 ? 8.813 1.734 9.565 1.00 94.56 220 THR A N 1
ATOM 1738 C CA . THR A 1 220 ? 7.970 2.784 10.136 1.00 94.56 220 THR A CA 1
ATOM 1739 C C . THR A 1 220 ? 6.614 2.788 9.453 1.00 94.56 220 THR A C 1
ATOM 1741 O O . THR A 1 220 ? 6.532 2.810 8.228 1.00 94.56 220 THR A O 1
ATOM 1744 N N . VAL A 1 221 ? 5.540 2.772 10.246 1.00 95.56 221 VAL A N 1
ATOM 1745 C CA . VAL A 1 221 ? 4.204 3.128 9.756 1.00 95.56 221 VAL A CA 1
ATOM 1746 C C . VAL A 1 221 ? 4.044 4.633 9.873 1.00 95.56 221 VAL A C 1
ATOM 1748 O O . VAL A 1 221 ? 4.100 5.170 10.980 1.00 95.56 221 VAL A O 1
ATOM 1751 N N . TYR A 1 222 ? 3.810 5.288 8.742 1.00 96.50 222 TYR A N 1
ATOM 1752 C CA . TYR A 1 222 ? 3.549 6.718 8.668 1.00 96.50 222 TYR A CA 1
ATOM 1753 C C . TYR A 1 222 ? 2.044 7.001 8.610 1.00 96.50 222 TYR A C 1
ATOM 1755 O O . TYR A 1 222 ? 1.286 6.302 7.933 1.00 96.50 222 TYR A O 1
ATOM 1763 N N . GLY A 1 223 ? 1.617 8.043 9.317 1.00 97.25 223 GLY A N 1
ATOM 1764 C CA . GLY A 1 223 ? 0.403 8.783 9.006 1.00 97.25 223 GLY A CA 1
ATOM 1765 C C . GLY A 1 223 ? 0.598 9.627 7.745 1.00 97.25 223 GLY A C 1
ATOM 1766 O O . GLY A 1 223 ? 1.706 9.752 7.229 1.00 97.25 223 GLY A O 1
ATOM 1767 N N . MET A 1 224 ? -0.482 10.228 7.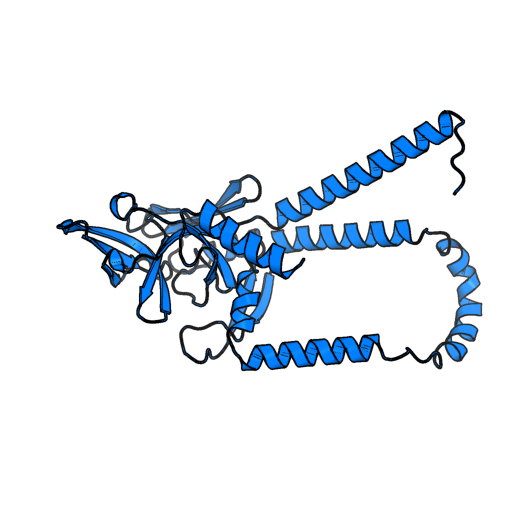254 1.00 97.88 224 MET A N 1
ATOM 1768 C CA . MET A 1 224 ? -0.490 10.920 5.965 1.00 97.88 224 MET A CA 1
ATOM 1769 C C . MET A 1 224 ? 0.546 12.050 5.866 1.00 97.88 224 MET A C 1
ATOM 1771 O O . MET A 1 224 ? 1.244 12.114 4.861 1.00 97.88 224 MET A O 1
ATOM 1775 N N . PHE A 1 225 ? 0.676 12.921 6.874 1.00 98.06 225 PHE A N 1
ATOM 1776 C CA . PHE A 1 225 ? 1.653 14.018 6.817 1.00 98.06 225 PHE A CA 1
ATOM 1777 C C . PHE A 1 225 ? 3.098 13.535 7.002 1.00 98.06 225 PHE A C 1
ATOM 1779 O O . PHE A 1 225 ? 3.921 13.882 6.165 1.00 98.06 225 PHE A O 1
ATOM 1786 N N . PRO A 1 226 ? 3.416 12.653 7.972 1.00 98.00 226 PRO A N 1
ATOM 1787 C CA . PRO A 1 226 ? 4.753 12.065 8.052 1.00 98.00 226 PRO A CA 1
ATOM 1788 C C . PRO A 1 226 ? 5.187 11.291 6.798 1.00 98.00 226 PRO A C 1
ATOM 1790 O O . PRO A 1 226 ? 6.380 11.199 6.530 1.00 98.00 226 PRO A O 1
ATOM 1793 N N . ASP A 1 227 ? 4.248 10.723 6.033 1.00 97.38 227 ASP A N 1
ATOM 1794 C CA . ASP A 1 227 ? 4.536 10.076 4.744 1.00 97.38 227 ASP A CA 1
ATOM 1795 C C . ASP A 1 227 ? 4.907 11.116 3.673 1.00 97.38 227 ASP A C 1
ATOM 1797 O O . ASP A 1 227 ? 5.844 10.899 2.911 1.00 97.38 227 ASP A O 1
ATOM 1801 N N . VAL A 1 228 ? 4.235 12.274 3.649 1.00 97.75 228 VAL A N 1
ATOM 1802 C CA . VAL A 1 228 ? 4.624 13.416 2.798 1.00 97.75 228 VAL A CA 1
ATOM 1803 C C . VAL A 1 228 ? 6.010 13.924 3.191 1.00 97.75 228 VAL A C 1
ATOM 1805 O O . VAL A 1 228 ? 6.879 14.002 2.328 1.00 97.75 228 VAL A O 1
ATOM 1808 N N . ASP A 1 229 ? 6.255 14.149 4.485 1.00 97.25 229 ASP A N 1
ATOM 1809 C CA . ASP A 1 229 ? 7.565 14.577 4.991 1.00 97.25 229 ASP A CA 1
ATOM 1810 C C . ASP A 1 229 ? 8.658 13.562 4.612 1.00 97.25 229 ASP A C 1
ATOM 1812 O O . ASP A 1 229 ? 9.771 13.934 4.239 1.00 97.25 229 ASP A O 1
ATOM 1816 N N . PHE A 1 230 ? 8.359 12.260 4.673 1.00 96.62 230 PHE A N 1
ATOM 1817 C CA . PHE A 1 230 ? 9.283 11.217 4.231 1.00 96.62 230 PHE A CA 1
ATOM 1818 C C . PHE A 1 230 ? 9.614 11.329 2.738 1.00 96.62 230 PHE A C 1
ATOM 1820 O O . PHE A 1 230 ? 10.779 11.161 2.380 1.00 96.62 230 PHE A O 1
ATOM 1827 N N . HIS A 1 231 ? 8.635 11.638 1.881 1.00 96.44 231 HIS A N 1
ATOM 1828 C CA . HIS A 1 231 ? 8.873 11.856 0.452 1.00 96.44 231 HIS A CA 1
ATOM 1829 C C . HIS A 1 231 ? 9.747 13.089 0.209 1.00 96.44 231 HIS A C 1
ATOM 1831 O O . HIS A 1 231 ? 10.725 12.981 -0.524 1.00 96.44 231 HIS A O 1
ATOM 1837 N N . GLU A 1 232 ? 9.442 14.226 0.842 1.00 94.94 232 GLU A N 1
ATOM 1838 C CA . GLU A 1 232 ? 10.207 15.477 0.688 1.00 94.94 232 GLU A CA 1
ATOM 1839 C C . GLU A 1 232 ? 11.664 15.337 1.143 1.00 94.94 232 GLU A C 1
ATOM 1841 O O . GLU A 1 232 ? 12.572 15.911 0.550 1.00 94.94 232 GLU A O 1
ATOM 1846 N N . ASN A 1 233 ? 11.906 14.539 2.184 1.00 95.94 233 ASN A N 1
ATOM 1847 C CA . ASN A 1 233 ? 13.251 14.296 2.704 1.00 95.94 233 ASN A CA 1
ATOM 1848 C C . ASN A 1 233 ? 13.958 13.107 2.030 1.00 95.94 233 ASN A C 1
ATOM 1850 O O . ASN A 1 233 ? 15.086 12.763 2.405 1.00 95.94 233 ASN A O 1
ATOM 1854 N N . PHE A 1 234 ? 13.319 12.448 1.059 1.00 95.62 234 PHE A N 1
ATOM 1855 C CA . PHE A 1 234 ? 13.926 11.330 0.352 1.00 95.62 234 PHE A CA 1
ATOM 1856 C C . PHE A 1 234 ? 14.963 11.818 -0.665 1.00 95.62 234 PHE A C 1
ATOM 1858 O O . PHE A 1 234 ? 14.821 12.859 -1.304 1.00 95.62 234 PHE A O 1
ATOM 1865 N N . GLN A 1 235 ? 16.035 11.045 -0.849 1.00 93.94 235 GLN A N 1
ATOM 1866 C CA . GLN A 1 235 ? 17.089 11.417 -1.791 1.00 93.94 235 GLN A CA 1
ATOM 1867 C C . GLN A 1 235 ? 16.527 11.563 -3.211 1.00 93.94 235 GLN A C 1
ATOM 1869 O O . GLN A 1 235 ? 15.728 10.744 -3.660 1.00 93.94 235 GLN A O 1
ATOM 1874 N N . PHE A 1 236 ? 17.014 12.572 -3.937 1.00 92.19 236 PHE A N 1
ATOM 1875 C CA . PHE A 1 236 ? 16.628 12.872 -5.323 1.00 92.19 236 PHE A CA 1
ATOM 1876 C C . PHE A 1 236 ? 15.187 13.359 -5.523 1.00 92.19 236 PHE A C 1
ATOM 1878 O O . PHE A 1 236 ? 14.787 13.553 -6.673 1.00 92.19 236 PHE A O 1
ATOM 1885 N N . VAL A 1 237 ? 14.433 13.567 -4.442 1.00 93.94 237 VAL A N 1
ATOM 1886 C CA . VAL A 1 237 ? 13.118 14.204 -4.485 1.00 93.94 237 VAL A CA 1
ATOM 1887 C C . VAL A 1 237 ? 13.278 15.714 -4.310 1.00 93.94 237 VAL A C 1
ATOM 1889 O O . VAL A 1 237 ? 14.091 16.163 -3.505 1.00 93.94 237 VAL A O 1
ATOM 1892 N N . GLY A 1 238 ? 12.550 16.483 -5.123 1.00 92.00 238 GLY A N 1
ATOM 1893 C CA . GLY A 1 238 ? 12.363 17.923 -4.939 1.00 92.00 238 GLY A CA 1
ATOM 1894 C C . GLY A 1 238 ? 11.213 18.185 -3.969 1.00 92.00 238 GLY A C 1
ATOM 1895 O O . GLY A 1 238 ? 11.330 17.935 -2.775 1.00 92.00 238 GLY A O 1
ATOM 1896 N N . GLU A 1 239 ? 10.083 18.656 -4.489 1.00 95.62 239 GLU A N 1
ATOM 1897 C CA . GLU A 1 239 ? 8.856 18.849 -3.706 1.00 95.62 239 GLU A CA 1
ATOM 1898 C C . GLU A 1 239 ? 7.914 17.637 -3.779 1.00 95.62 239 GLU A C 1
ATOM 1900 O O . GLU A 1 239 ? 7.875 16.920 -4.787 1.00 95.62 239 GLU A O 1
ATOM 1905 N N . ALA A 1 240 ? 7.111 17.433 -2.729 1.00 97.25 240 ALA A N 1
ATOM 1906 C CA . ALA A 1 240 ? 6.014 16.473 -2.714 1.00 97.25 240 ALA A CA 1
ATOM 1907 C C . ALA A 1 240 ? 4.652 17.187 -2.719 1.00 97.25 240 ALA A C 1
ATOM 1909 O O . ALA A 1 240 ? 4.445 18.220 -2.092 1.00 97.25 240 ALA A O 1
ATOM 1910 N N . TYR A 1 241 ? 3.685 16.602 -3.417 1.00 97.31 241 TYR A N 1
ATOM 1911 C CA . TYR A 1 241 ? 2.344 17.139 -3.602 1.00 97.31 241 TYR A CA 1
ATOM 1912 C C . TYR A 1 241 ? 1.313 16.118 -3.138 1.00 97.31 241 TYR A C 1
ATOM 1914 O O . TYR A 1 241 ? 1.185 15.030 -3.709 1.00 97.31 241 TYR A O 1
ATOM 1922 N N . LEU A 1 242 ? 0.541 16.489 -2.120 1.00 97.88 242 LEU A N 1
ATOM 1923 C CA . LEU A 1 242 ? -0.549 15.677 -1.593 1.00 97.88 242 LEU A CA 1
ATOM 1924 C C . LEU A 1 242 ? -1.856 15.977 -2.336 1.00 97.88 242 LEU A C 1
ATOM 1926 O O . LEU A 1 242 ? -2.348 17.104 -2.329 1.00 97.88 242 LEU A O 1
ATOM 1930 N N . SER A 1 243 ? -2.464 14.947 -2.919 1.00 97.50 243 SER A N 1
ATOM 1931 C CA . SER A 1 243 ? -3.812 14.997 -3.487 1.00 97.50 243 SER A CA 1
ATOM 1932 C C . SER A 1 243 ? -4.760 14.124 -2.667 1.00 97.50 243 SER A C 1
ATOM 1934 O O . SER A 1 243 ? -4.437 12.979 -2.350 1.00 97.50 243 SER A O 1
ATOM 1936 N N . LEU A 1 244 ? -5.933 14.652 -2.309 1.00 97.56 244 LEU A N 1
ATOM 1937 C CA . LEU A 1 244 ? -6.957 13.921 -1.561 1.00 97.56 244 LEU A CA 1
ATOM 1938 C C . LEU A 1 244 ? -8.054 13.423 -2.508 1.00 97.56 244 LEU A C 1
ATOM 1940 O O . LEU A 1 244 ? -8.621 14.198 -3.275 1.00 97.56 244 LEU A O 1
ATOM 1944 N N . GLY A 1 245 ? -8.382 12.137 -2.410 1.00 96.56 245 GLY A N 1
ATOM 1945 C CA . GLY A 1 245 ? -9.537 11.510 -3.050 1.00 96.56 245 GLY A CA 1
ATOM 1946 C C . GLY A 1 245 ? -10.543 11.005 -2.016 1.00 96.56 245 GLY A C 1
ATOM 1947 O O . GLY A 1 245 ? -10.370 11.192 -0.811 1.00 96.56 245 GLY A O 1
ATOM 1948 N N . PHE A 1 246 ? -11.607 10.337 -2.466 1.00 97.25 246 PHE A N 1
ATOM 1949 C CA . PHE A 1 246 ? -12.542 9.670 -1.555 1.00 97.25 246 PHE A CA 1
ATOM 1950 C C . PHE A 1 246 ? -11.956 8.344 -1.058 1.00 97.25 246 PHE A C 1
ATOM 1952 O O . PHE A 1 246 ? -11.655 7.460 -1.856 1.00 97.25 246 PHE A O 1
ATOM 1959 N N . LEU A 1 247 ? -11.803 8.211 0.263 1.00 97.94 247 LEU A N 1
ATOM 1960 C CA . LEU A 1 247 ? -11.112 7.114 0.958 1.00 97.94 247 LEU A CA 1
ATOM 1961 C C . LEU A 1 247 ? -9.649 6.911 0.543 1.00 97.94 247 LEU A C 1
ATOM 1963 O O . LEU A 1 247 ? -9.029 5.923 0.942 1.00 97.94 247 LEU A O 1
ATOM 1967 N N . THR A 1 248 ? -9.068 7.849 -0.201 1.00 98.06 248 THR A N 1
ATOM 1968 C CA . THR A 1 248 ? -7.691 7.761 -0.676 1.00 98.06 248 THR A CA 1
ATOM 1969 C C . THR A 1 248 ? -6.966 9.096 -0.576 1.00 98.06 248 THR A C 1
ATOM 1971 O O . THR A 1 248 ? -7.571 10.164 -0.501 1.00 98.06 248 THR A O 1
ATOM 1974 N N . TYR A 1 249 ? -5.645 9.029 -0.575 1.00 98.25 249 TYR A N 1
ATOM 1975 C CA . TYR A 1 249 ? -4.759 10.141 -0.878 1.00 98.25 249 TYR A CA 1
ATOM 1976 C C . TYR A 1 249 ? -3.665 9.655 -1.827 1.00 98.25 249 TYR A C 1
ATOM 1978 O O . TYR A 1 249 ? -3.437 8.455 -1.957 1.00 98.25 249 TYR A O 1
ATOM 1986 N N . GLN A 1 250 ? -2.996 10.564 -2.514 1.00 98.06 250 GLN A N 1
ATOM 1987 C CA . GLN A 1 250 ? -1.890 10.252 -3.408 1.00 98.06 250 GLN A CA 1
ATOM 1988 C C . GLN A 1 250 ? -0.788 11.276 -3.177 1.00 98.06 250 GLN A C 1
ATOM 1990 O O . GLN A 1 250 ? -1.067 12.471 -3.100 1.00 98.06 250 GLN A O 1
ATOM 1995 N N . ILE A 1 251 ? 0.447 10.796 -3.052 1.00 98.31 251 ILE A N 1
ATOM 1996 C CA . ILE A 1 251 ? 1.631 11.644 -2.935 1.00 98.31 251 ILE A CA 1
ATOM 1997 C C . ILE A 1 251 ? 2.350 11.584 -4.276 1.00 98.31 251 ILE A C 1
ATOM 1999 O O . ILE A 1 251 ? 2.839 10.531 -4.681 1.00 98.31 251 ILE A O 1
ATOM 2003 N N . ASN A 1 252 ? 2.360 12.703 -4.983 1.00 97.75 252 ASN A N 1
ATOM 2004 C CA . ASN A 1 252 ? 3.180 12.893 -6.173 1.00 97.75 252 ASN A CA 1
ATOM 2005 C C . ASN A 1 252 ? 4.445 13.636 -5.767 1.00 97.75 252 ASN A C 1
ATOM 2007 O O . ASN A 1 252 ? 4.432 14.338 -4.764 1.00 97.75 252 ASN A O 1
ATOM 2011 N N . TYR A 1 253 ? 5.528 13.504 -6.520 1.00 97.19 253 TYR A N 1
ATOM 2012 C CA . TYR A 1 253 ? 6.768 14.175 -6.150 1.00 97.19 253 TYR A CA 1
ATOM 2013 C C . TYR A 1 253 ? 7.639 14.500 -7.354 1.00 97.19 253 TYR A C 1
ATOM 2015 O O . TYR A 1 253 ? 7.613 13.798 -8.367 1.00 97.19 253 TYR A O 1
ATOM 2023 N N . GLU A 1 254 ? 8.400 15.583 -7.255 1.00 96.69 254 GLU A N 1
ATOM 2024 C CA . GLU A 1 254 ? 9.340 15.989 -8.290 1.00 96.69 254 GLU A CA 1
ATOM 2025 C C . GLU A 1 254 ? 10.580 15.095 -8.267 1.00 96.69 254 GLU A C 1
ATOM 2027 O O . GLU A 1 254 ? 11.215 14.900 -7.231 1.00 96.69 254 GLU A O 1
ATOM 2032 N N . VAL A 1 255 ? 10.941 14.550 -9.427 1.00 94.88 255 VAL A N 1
ATOM 2033 C CA . VAL A 1 255 ? 12.156 13.758 -9.605 1.00 94.88 255 VAL A CA 1
ATOM 2034 C C . VAL A 1 255 ? 12.597 13.799 -11.063 1.00 94.88 255 VAL A C 1
ATOM 2036 O O . VAL A 1 255 ? 11.789 13.672 -11.982 1.00 94.88 255 VAL A O 1
ATOM 2039 N N . SER A 1 256 ? 13.902 13.966 -11.294 1.00 88.56 256 SER A N 1
ATOM 2040 C CA . SER A 1 256 ? 14.488 14.005 -12.646 1.00 88.56 256 SER A CA 1
ATOM 2041 C C . SER A 1 256 ? 13.852 15.040 -13.589 1.00 88.56 256 SER A C 1
ATOM 2043 O O . SER A 1 256 ? 13.756 14.797 -14.790 1.00 88.56 256 SER A O 1
ATOM 2045 N N . GLY A 1 257 ? 13.431 16.193 -13.058 1.00 88.12 257 GLY A N 1
ATOM 2046 C CA . GLY A 1 257 ? 12.852 17.287 -13.845 1.00 88.12 257 GLY A CA 1
ATOM 2047 C C . GLY A 1 257 ? 11.401 17.068 -14.285 1.00 88.12 257 GLY A C 1
ATOM 2048 O O . GLY A 1 257 ? 10.926 17.778 -15.168 1.00 88.12 257 GLY A O 1
ATOM 2049 N N . GLY A 1 258 ? 10.693 16.096 -13.701 1.00 93.19 258 GLY A N 1
ATOM 2050 C CA . GLY A 1 258 ? 9.260 15.899 -13.909 1.00 93.19 258 GLY A CA 1
ATOM 2051 C C . GLY A 1 258 ? 8.537 15.491 -12.628 1.00 93.19 258 GLY A C 1
ATOM 2052 O O . GLY A 1 258 ? 9.156 15.127 -11.630 1.00 93.19 258 GLY A O 1
ATOM 2053 N N . ILE A 1 259 ? 7.205 15.538 -12.661 1.00 95.62 259 ILE A N 1
ATOM 2054 C CA . ILE A 1 259 ? 6.368 15.093 -11.542 1.00 95.62 259 ILE A CA 1
ATOM 2055 C C . ILE A 1 259 ? 6.100 13.602 -11.712 1.00 95.62 259 ILE A C 1
ATOM 2057 O O . ILE A 1 259 ? 5.453 13.196 -12.681 1.00 95.62 259 ILE A O 1
ATOM 2061 N N . ARG A 1 260 ? 6.580 12.799 -10.762 1.00 96.31 260 ARG A N 1
ATOM 2062 C CA . ARG A 1 260 ? 6.262 11.379 -10.651 1.00 96.31 260 ARG A CA 1
ATOM 2063 C C . ARG A 1 260 ? 4.960 11.186 -9.899 1.00 96.31 260 ARG A C 1
ATOM 2065 O O . ARG A 1 260 ? 4.783 11.675 -8.784 1.00 96.31 260 ARG A O 1
ATOM 2072 N N . GLN A 1 261 ? 4.066 10.423 -10.510 1.00 95.56 261 GLN A N 1
ATOM 2073 C CA . GLN A 1 261 ? 2.809 10.031 -9.904 1.00 95.56 261 GLN A CA 1
ATOM 2074 C C . GLN A 1 261 ? 3.014 8.858 -8.941 1.00 95.56 261 GLN A C 1
ATOM 2076 O O . GLN A 1 261 ? 3.513 7.788 -9.321 1.00 95.56 261 GLN A O 1
ATOM 2081 N N . GLY A 1 262 ? 2.607 9.066 -7.688 1.00 95.19 262 GLY A N 1
ATOM 2082 C CA . GLY A 1 262 ? 2.489 7.993 -6.705 1.00 95.19 262 GLY A CA 1
ATOM 2083 C C . GLY A 1 262 ? 1.255 7.127 -6.952 1.00 95.19 262 GLY A C 1
ATOM 2084 O O . GLY A 1 262 ? 0.555 7.273 -7.953 1.00 95.19 262 GLY A O 1
ATOM 2085 N N . LEU A 1 263 ? 0.959 6.229 -6.016 1.00 96.94 263 LEU A N 1
ATOM 2086 C CA . LEU A 1 263 ? -0.231 5.381 -6.079 1.00 96.94 263 LEU A CA 1
ATOM 2087 C C . LEU A 1 263 ? -1.376 5.945 -5.229 1.00 96.94 263 LEU A C 1
ATOM 2089 O O . LEU A 1 263 ? -1.123 6.483 -4.143 1.00 96.94 263 LEU A O 1
ATOM 2093 N N . PRO A 1 264 ? -2.640 5.738 -5.645 1.00 98.06 264 PRO A N 1
ATOM 2094 C CA . PRO A 1 264 ? -3.778 5.872 -4.752 1.00 98.06 264 PRO A CA 1
ATOM 2095 C C . PRO A 1 264 ? -3.550 5.047 -3.481 1.00 98.06 264 PRO A C 1
ATOM 2097 O O . PRO A 1 264 ? -3.399 3.824 -3.510 1.00 98.06 264 PRO A O 1
ATOM 2100 N N . THR A 1 265 ? -3.494 5.740 -2.355 1.00 98.44 265 THR A N 1
ATOM 2101 C CA . THR A 1 265 ? -3.169 5.197 -1.040 1.00 98.44 265 THR A CA 1
ATOM 2102 C C . THR A 1 265 ? -4.406 5.266 -0.167 1.00 98.44 265 THR A C 1
ATOM 2104 O O . THR A 1 265 ? -5.020 6.322 -0.056 1.00 98.44 265 THR A O 1
ATOM 2107 N N . PHE A 1 266 ? -4.800 4.156 0.450 1.00 98.50 266 PHE A N 1
ATOM 2108 C CA . PHE A 1 266 ? -5.973 4.128 1.320 1.00 98.50 266 PHE A CA 1
ATOM 2109 C C . PHE A 1 266 ? -5.820 5.086 2.513 1.00 98.50 266 PHE A C 1
ATOM 2111 O O . PHE A 1 266 ? -4.826 5.045 3.238 1.00 98.50 266 PHE A O 1
ATOM 2118 N N . SER A 1 267 ? -6.829 5.928 2.744 1.00 98.44 267 SER A N 1
ATOM 2119 C CA . SER A 1 267 ? -6.826 6.919 3.821 1.00 98.44 267 SER A CA 1
ATOM 2120 C C . SER A 1 267 ? -7.480 6.367 5.088 1.00 98.44 267 SER A C 1
ATOM 2122 O O . SER A 1 267 ? -8.700 6.444 5.268 1.00 98.44 267 SER A O 1
ATOM 2124 N N . TRP A 1 268 ? -6.654 5.871 6.015 1.00 98.06 268 TRP A N 1
ATOM 2125 C CA . TRP A 1 268 ? -7.096 5.481 7.362 1.00 98.06 268 TRP A CA 1
ATOM 2126 C C . TRP A 1 268 ? -7.801 6.625 8.099 1.00 98.06 268 TRP A C 1
ATOM 2128 O O . TRP A 1 268 ? -8.803 6.402 8.778 1.00 98.06 268 TRP A O 1
ATOM 2138 N N . PHE A 1 269 ? -7.343 7.861 7.885 1.00 98.12 269 PHE A N 1
ATOM 2139 C CA . PHE A 1 269 ? -7.979 9.070 8.400 1.00 98.12 269 PHE A CA 1
ATOM 2140 C C . PHE A 1 269 ? -9.452 9.166 7.978 1.00 98.12 269 PHE A C 1
ATOM 2142 O O . PHE A 1 269 ? -10.337 9.228 8.834 1.00 98.12 269 PHE A O 1
ATOM 2149 N N . GLN A 1 270 ? -9.724 9.142 6.667 1.00 98.38 270 GLN A N 1
ATOM 2150 C CA . GLN A 1 270 ? -11.090 9.263 6.156 1.00 98.38 270 GLN A CA 1
ATOM 2151 C C . GLN A 1 270 ? -11.954 8.075 6.589 1.00 98.38 270 GLN A C 1
ATOM 2153 O O . GLN A 1 270 ? -13.114 8.257 6.954 1.00 98.38 270 GLN A O 1
ATOM 2158 N N . PHE A 1 271 ? -11.383 6.869 6.607 1.00 98.25 271 PHE A N 1
ATOM 2159 C CA . PHE A 1 271 ? -12.073 5.662 7.052 1.00 98.25 271 PHE A CA 1
ATOM 2160 C C . PHE A 1 271 ? -12.566 5.772 8.501 1.00 98.25 271 PHE A C 1
ATOM 2162 O O . PHE A 1 271 ? -13.757 5.593 8.766 1.00 98.25 271 PHE A O 1
ATOM 2169 N N . PHE A 1 272 ? -11.682 6.120 9.442 1.00 98.19 272 PHE A N 1
ATOM 2170 C CA . PHE A 1 272 ? -12.067 6.262 10.847 1.00 98.19 272 PHE A CA 1
ATOM 2171 C C . PHE A 1 272 ? -12.995 7.456 11.080 1.00 98.19 272 PHE A C 1
ATOM 2173 O O . PHE A 1 272 ? -13.908 7.358 11.902 1.00 98.19 272 PHE A O 1
ATOM 2180 N N . LEU A 1 273 ? -12.831 8.546 10.324 1.00 98.12 273 LEU A N 1
ATOM 2181 C CA . LEU A 1 273 ? -13.737 9.691 10.368 1.00 98.12 273 LEU A CA 1
ATOM 2182 C C . LEU A 1 273 ? -15.159 9.312 9.932 1.00 98.12 273 LEU A C 1
ATOM 2184 O O . LEU A 1 273 ? -16.124 9.646 10.618 1.00 98.12 273 LEU A O 1
ATOM 2188 N N . ILE A 1 274 ? -15.304 8.570 8.832 1.00 98.12 274 ILE A N 1
ATOM 2189 C CA . ILE A 1 274 ? -16.608 8.095 8.350 1.00 98.12 274 ILE A CA 1
ATOM 2190 C C . ILE A 1 274 ? -17.250 7.156 9.374 1.00 98.12 274 ILE A C 1
ATOM 2192 O O . ILE A 1 274 ? -18.431 7.315 9.686 1.00 98.12 274 ILE A O 1
ATOM 2196 N N . ILE A 1 275 ? -16.485 6.222 9.951 1.00 96.75 275 ILE A N 1
ATOM 2197 C CA . ILE A 1 275 ? -16.985 5.334 11.013 1.00 96.75 275 ILE A CA 1
ATOM 2198 C C . ILE A 1 275 ? -17.490 6.143 12.208 1.00 96.75 275 ILE A C 1
ATOM 2200 O O . ILE A 1 275 ? -18.582 5.871 12.707 1.00 96.75 275 ILE A O 1
ATOM 2204 N N . LEU A 1 276 ? -16.728 7.146 12.649 1.00 96.56 276 LEU A N 1
ATOM 2205 C CA . LEU A 1 276 ? -17.098 8.020 13.758 1.00 96.56 276 LEU A CA 1
ATOM 2206 C C . LEU A 1 276 ? -18.414 8.760 13.479 1.00 96.56 276 LEU A C 1
ATOM 2208 O O . LEU A 1 276 ? -19.312 8.767 14.323 1.00 96.56 276 LEU A O 1
ATOM 2212 N N . ILE A 1 277 ? -18.553 9.336 12.281 1.00 97.69 277 ILE A N 1
ATOM 2213 C CA . ILE A 1 277 ? -19.761 10.053 11.858 1.00 97.69 277 ILE A CA 1
ATOM 2214 C C . ILE A 1 277 ? -20.962 9.105 11.812 1.00 97.69 277 ILE A C 1
ATOM 2216 O O . ILE A 1 277 ? -21.982 9.384 12.442 1.00 97.69 277 ILE A O 1
ATOM 2220 N N . ILE A 1 278 ? -20.844 7.967 11.120 1.00 96.75 278 ILE A N 1
ATOM 2221 C CA . ILE A 1 278 ? -21.930 6.984 10.994 1.00 96.75 278 ILE A CA 1
ATOM 2222 C C . ILE A 1 278 ? -22.356 6.485 12.375 1.00 96.75 278 ILE A C 1
ATOM 2224 O O . ILE A 1 278 ? -23.548 6.457 12.685 1.00 96.75 278 ILE A O 1
ATOM 2228 N N . TYR A 1 279 ? -21.395 6.130 13.231 1.00 93.06 279 TYR A N 1
ATOM 2229 C CA . TYR A 1 279 ? -21.674 5.654 14.580 1.00 93.06 279 TYR A CA 1
ATOM 2230 C C . TYR A 1 279 ? -22.459 6.689 15.400 1.00 93.06 279 TYR A C 1
ATOM 2232 O O . TYR A 1 279 ? -23.474 6.351 16.017 1.00 93.06 279 TYR A O 1
ATOM 2240 N N . ASN A 1 280 ? -22.044 7.958 15.361 1.00 95.00 280 ASN A N 1
ATOM 2241 C CA . ASN A 1 280 ? -22.697 9.032 16.108 1.00 95.00 280 ASN A CA 1
ATOM 2242 C C . ASN A 1 280 ? -24.083 9.384 15.541 1.00 95.00 280 ASN A C 1
ATOM 2244 O O . ASN A 1 280 ? -25.026 9.566 16.316 1.00 95.00 280 ASN A O 1
ATOM 2248 N N . LEU A 1 281 ? -24.259 9.378 14.215 1.00 96.19 281 LEU A N 1
ATOM 2249 C CA 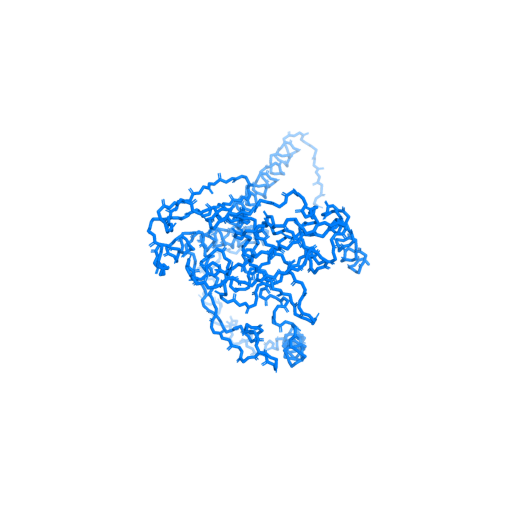. LEU A 1 281 ? -25.567 9.564 13.575 1.00 96.19 281 LEU A CA 1
ATOM 2250 C C . LEU A 1 281 ? -26.550 8.445 13.938 1.00 96.19 281 LEU A C 1
ATOM 2252 O O . LEU A 1 281 ? -27.698 8.721 14.287 1.00 96.19 281 LEU A O 1
ATOM 2256 N N . LEU A 1 282 ? -26.106 7.184 13.938 1.00 93.00 282 LEU A N 1
ATOM 2257 C CA . LEU A 1 282 ? -26.938 6.050 14.352 1.00 93.00 282 LEU A CA 1
ATOM 2258 C C . LEU A 1 282 ? -27.360 6.159 15.823 1.00 93.00 282 LEU A C 1
ATOM 2260 O O . LEU A 1 282 ? -28.494 5.826 16.179 1.00 93.00 282 LEU A O 1
ATOM 2264 N N . LYS A 1 283 ? -26.472 6.633 16.705 1.00 91.00 283 LYS A N 1
ATOM 2265 C CA . LYS A 1 283 ? -26.813 6.873 18.116 1.00 91.00 283 LYS A CA 1
ATOM 2266 C C . LYS A 1 283 ? -27.818 8.008 18.272 1.00 91.00 283 LYS A C 1
ATOM 2268 O O . LYS A 1 283 ? -28.781 7.842 19.021 1.00 91.00 283 LYS A O 1
ATOM 2273 N N . LEU A 1 284 ? -27.640 9.102 17.536 1.00 91.25 284 LEU A N 1
ATOM 2274 C CA . LEU A 1 284 ? -28.575 10.222 17.529 1.00 91.25 284 LEU A CA 1
ATOM 2275 C C . LEU A 1 284 ? -29.962 9.796 17.027 1.00 91.25 284 LEU A C 1
ATOM 2277 O O . LEU A 1 284 ? -30.959 10.081 17.686 1.00 91.25 284 LEU A O 1
ATOM 2281 N N . TYR A 1 285 ? -30.029 9.047 15.924 1.00 93.88 285 TYR A N 1
ATOM 2282 C CA . TYR A 1 285 ? -31.282 8.506 15.392 1.00 93.88 285 TYR A CA 1
ATOM 2283 C C . TYR A 1 285 ? -32.016 7.642 16.428 1.00 93.88 285 TYR A C 1
ATOM 2285 O O . TYR A 1 285 ? -33.201 7.846 16.693 1.00 93.88 285 TYR A O 1
ATOM 2293 N N . ASN A 1 286 ? -31.303 6.716 17.077 1.00 89.06 286 ASN A N 1
ATOM 2294 C CA . ASN A 1 286 ? -31.885 5.863 18.113 1.00 89.06 286 ASN A CA 1
ATOM 2295 C C . ASN A 1 286 ? -32.391 6.668 19.320 1.00 89.06 286 ASN A C 1
ATOM 2297 O O . ASN A 1 286 ? -33.442 6.348 19.877 1.00 89.06 286 ASN A O 1
ATOM 2301 N N . PHE A 1 287 ? -31.674 7.725 19.710 1.00 87.94 287 PHE A N 1
ATOM 2302 C CA . PHE A 1 287 ? -32.093 8.626 20.780 1.00 87.94 287 PHE A CA 1
ATOM 2303 C C . PHE A 1 287 ? -33.364 9.412 20.418 1.00 87.94 287 PHE A C 1
ATOM 2305 O O . PHE A 1 287 ? -34.294 9.474 21.225 1.00 87.94 287 PHE A O 1
ATOM 2312 N N . LEU A 1 288 ? -33.437 9.970 19.205 1.00 90.69 288 LEU A N 1
ATOM 2313 C CA . LEU A 1 288 ? -34.616 10.695 18.719 1.00 90.69 288 LEU A CA 1
ATOM 2314 C C . LEU A 1 288 ? -35.842 9.777 18.641 1.00 90.69 288 LEU A C 1
ATOM 2316 O O . LEU A 1 288 ? -36.890 10.116 19.186 1.00 90.69 288 LEU A O 1
ATOM 2320 N N . LYS A 1 289 ? -35.683 8.570 18.086 1.00 90.12 289 LYS A N 1
ATOM 2321 C CA . LYS A 1 289 ? -36.746 7.557 18.008 1.00 90.12 289 LYS A CA 1
ATOM 2322 C C . LYS A 1 289 ? -37.247 7.121 19.387 1.00 90.12 289 LYS A C 1
ATOM 2324 O O . LYS A 1 289 ? -38.446 6.935 19.586 1.00 90.12 289 LYS A O 1
ATOM 2329 N N . TRP A 1 290 ? -36.346 6.963 20.359 1.00 88.19 290 TRP A N 1
ATOM 2330 C CA . TRP A 1 290 ? -36.727 6.695 21.750 1.00 88.19 290 TRP A CA 1
ATOM 2331 C C . TRP A 1 290 ? -37.534 7.855 22.350 1.00 88.19 290 TRP A C 1
ATOM 2333 O O . TRP A 1 290 ? -38.561 7.627 22.991 1.00 88.19 290 TRP A O 1
ATOM 2343 N N . LYS A 1 291 ? -37.113 9.102 22.106 1.00 86.31 291 LYS A N 1
ATOM 2344 C CA . LYS A 1 291 ? -37.804 10.304 22.593 1.00 86.31 291 LYS A CA 1
ATOM 2345 C C . LYS A 1 291 ? -39.200 10.457 21.980 1.00 86.31 291 LYS A C 1
ATOM 2347 O O . LYS A 1 291 ? -40.122 10.840 22.695 1.00 86.31 291 LYS A O 1
ATOM 2352 N N . GLU A 1 292 ? -39.366 10.145 20.697 1.00 87.56 292 GLU A N 1
ATOM 2353 C CA . GLU A 1 292 ? -40.671 10.120 20.021 1.00 87.56 292 GLU A CA 1
ATOM 2354 C C . GLU A 1 292 ? -41.602 9.064 20.619 1.00 87.56 292 GLU A C 1
ATOM 2356 O O . GLU A 1 292 ? -42.705 9.410 21.031 1.00 87.56 292 GLU A O 1
ATOM 2361 N N . LYS A 1 293 ? -41.135 7.816 20.785 1.00 83.56 293 LYS A N 1
ATOM 2362 C CA . LYS A 1 293 ? -41.923 6.743 21.424 1.00 83.56 293 LYS A CA 1
ATOM 2363 C C . LYS A 1 293 ? -42.359 7.083 22.849 1.00 83.56 293 LYS A C 1
ATOM 2365 O O . LYS A 1 293 ? -43.462 6.739 23.262 1.00 83.56 293 LYS A O 1
ATOM 2370 N N . LYS A 1 294 ? -41.499 7.774 23.602 1.00 80.38 294 LYS A N 1
ATOM 2371 C CA . LYS A 1 294 ? -41.822 8.245 24.954 1.00 80.38 294 LYS A CA 1
ATOM 2372 C C . LYS A 1 294 ? -42.881 9.355 24.942 1.00 80.38 294 LYS A C 1
ATOM 2374 O O . LYS A 1 294 ? -43.678 9.439 25.867 1.00 80.38 294 LYS A O 1
ATOM 2379 N N . ARG A 1 295 ? -42.896 10.206 23.908 1.00 77.44 295 ARG A N 1
ATOM 2380 C CA . ARG A 1 295 ? -43.908 11.262 23.719 1.00 77.44 295 ARG A CA 1
ATOM 2381 C C . ARG A 1 295 ? -45.253 10.715 23.235 1.00 77.44 295 ARG A C 1
ATOM 2383 O O . ARG A 1 295 ? -46.272 11.284 23.596 1.00 77.44 295 ARG A O 1
ATOM 2390 N N . SER A 1 296 ? -45.267 9.628 22.463 1.00 78.88 296 SER A N 1
ATOM 2391 C CA . SER A 1 296 ? -46.493 9.007 21.942 1.00 78.88 296 SER A CA 1
ATOM 2392 C C . SER A 1 296 ? -47.224 8.097 22.940 1.00 78.88 296 SER A C 1
ATOM 2394 O O . SER A 1 296 ? -48.169 7.422 22.547 1.00 78.88 296 SER A O 1
ATOM 2396 N N . GLY A 1 297 ? -46.800 8.033 24.210 1.00 58.94 297 GLY A N 1
ATOM 2397 C CA . GLY A 1 297 ? -47.479 7.253 25.260 1.00 58.94 297 GLY A CA 1
ATOM 2398 C C . GLY A 1 297 ? -47.411 5.728 25.098 1.00 58.94 297 GLY A C 1
ATOM 2399 O O . GLY A 1 297 ? -47.977 4.999 25.903 1.00 58.94 297 GLY A O 1
ATOM 2400 N N . SER A 1 298 ? -46.704 5.221 24.087 1.00 59.38 298 SER A N 1
ATOM 2401 C CA . SER A 1 298 ? -46.460 3.790 23.910 1.00 59.38 298 SER A CA 1
ATOM 2402 C C . SER A 1 298 ? -45.307 3.359 24.822 1.00 59.38 298 SER A C 1
ATOM 2404 O O . SER A 1 298 ? -44.143 3.388 24.412 1.00 59.38 298 SER A O 1
ATOM 2406 N N . GLU A 1 299 ? -45.614 3.023 26.076 1.00 49.88 299 GLU A N 1
ATOM 2407 C CA . GLU A 1 299 ? -44.658 2.418 27.007 1.00 49.88 299 GLU A CA 1
ATOM 2408 C C . GLU A 1 299 ? -44.137 1.093 26.433 1.00 49.88 299 GLU A C 1
ATOM 2410 O O . GLU A 1 299 ? -44.892 0.151 26.202 1.00 49.88 299 GLU A O 1
ATOM 2415 N N . VAL A 1 300 ? -42.828 1.012 26.188 1.00 50.59 300 VAL A N 1
ATOM 2416 C CA . VAL A 1 300 ? -42.145 -0.267 25.979 1.00 50.59 300 VAL A CA 1
ATOM 2417 C C . VAL A 1 300 ? -41.484 -0.612 27.303 1.00 50.59 300 VAL A C 1
ATOM 2419 O O . VAL A 1 300 ? -40.532 0.056 27.711 1.00 50.59 300 VAL A O 1
ATOM 2422 N N . ASN A 1 301 ? -42.033 -1.624 27.975 1.00 41.69 301 ASN A N 1
ATOM 2423 C CA . ASN A 1 301 ? -41.399 -2.274 29.113 1.00 41.69 301 ASN A CA 1
ATOM 2424 C C . ASN A 1 301 ? -40.004 -2.779 28.702 1.00 41.69 301 ASN A C 1
ATOM 2426 O O . ASN A 1 301 ? -39.885 -3.520 27.729 1.00 41.69 301 ASN A O 1
ATOM 2430 N N . VAL A 1 302 ? -39.020 -2.264 29.452 1.00 44.25 302 VAL A N 1
ATOM 2431 C CA . VAL A 1 302 ? -37.592 -2.604 29.647 1.00 44.25 302 VAL A CA 1
ATOM 2432 C C . VAL A 1 302 ? -36.919 -3.526 28.630 1.00 44.25 302 VAL A C 1
ATOM 2434 O O . VAL A 1 302 ? -37.253 -4.727 28.586 1.00 44.25 302 VAL A O 1
#

Secondary structure (DSSP, 8-state):
-HHHHHHHHHHHHHHHTTT-S-SEEE--SSTTTTTS-TT-EEEEE---GGG----TTTPPEEEEEETTEEEEEEEEEEEEEETTEEEEEEE-TT-SSSPPEEEEGGGEEEEEEEEETTTTHHHHHHTSHHHHHHHHHHHHHHHHHHHS---GGGHHHHHHHHHHHHHHHTTTTTS-HHHHHHHHHHHHHHHHHHHHHH-EEEEEETT-SSSSS---EEEEEEPHHHHHHHHHTSTT---EEEEE-SSEEEEEEEETTEEEP---EE-HHHHHHHHHHHHHHHHHHHHHHHHHHHHTT-----

Foldseek 3Di:
DVVCVVVCCVVVLCVVQVNFPPQWAAAQACQAPPQDFGQKIWGFHADQLVPWAADLFATFFFWFDDPPDIDTFGFNDWDDPDPSKIWTWTGHNQDSDDGTDIDICVRTRGTTAEIEFNNSLVVLQVVDPVSVVVVVVVVVVVVVVVVPPPPCPVVVVVVVVCVVVVVVCVVPPPQPPVNVVVVVLLVVLVVQLCCLAANKDWDWRLSRDDDVVRNIDIGIGHHPVVSLVSQCPRPQWPHWDWDDDQQWIWIWTDHPNDIHTHHTYGRSNNVSVVVSVVVVVVVVVVVVVVVVCVVVPPDDDD